Protein AF-A0A7F8RCV6-F1 (afdb_monomer_lite)

Foldseek 3Di:
DVLVPFDDPDDQDDPVRLVVLVVVVVVVVVVVVVVVVVVVVVLVVVLCCLQDVPLVVLLVQLVVLLVVLVVVVVVVDPVCPLVSVLSNLLSVLSNVLSVLSNVVRPPPPDDDDDDDDDDYDDDDVVVVVVSRSSSSVSVVVVVVVVVVVVVVVVVCVVVVVVVVVVVVVSVVVSVVSNVVSVVSHDDD

Structure (mmCIF, N/CA/C/O backbone):
data_AF-A0A7F8RCV6-F1
#
_entry.id   AF-A0A7F8RCV6-F1
#
loop_
_atom_site.group_PDB
_atom_site.id
_atom_site.type_symbol
_atom_site.label_atom_id
_atom_site.label_alt_id
_atom_site.label_comp_id
_atom_site.label_asym_id
_atom_site.label_entity_id
_atom_site.label_seq_id
_atom_site.pdbx_PDB_ins_code
_atom_site.Cartn_x
_atom_site.Cartn_y
_atom_site.Cartn_z
_atom_site.occupancy
_atom_site.B_iso_or_equiv
_atom_site.auth_seq_id
_atom_site.auth_comp_id
_atom_site.auth_asym_id
_atom_site.auth_atom_id
_atom_site.pdbx_PDB_model_num
ATOM 1 N N . MET A 1 1 ? -24.888 13.791 35.371 1.00 57.09 1 MET A N 1
ATOM 2 C CA . MET A 1 1 ? -23.833 12.794 35.062 1.00 57.09 1 MET A CA 1
ATOM 3 C C . MET A 1 1 ? -24.425 11.832 34.047 1.00 57.09 1 MET A C 1
ATOM 5 O O . MET A 1 1 ? -25.520 11.378 34.308 1.00 57.09 1 MET A O 1
ATOM 9 N N . ILE A 1 2 ? -23.780 11.553 32.910 1.00 77.94 2 ILE A N 1
ATOM 10 C CA . ILE A 1 2 ? -24.418 10.882 31.750 1.00 77.94 2 ILE A CA 1
ATOM 11 C C . ILE A 1 2 ? -25.156 9.565 32.079 1.00 77.94 2 ILE A C 1
ATOM 13 O O . ILE A 1 2 ? -26.231 9.313 31.561 1.00 77.94 2 ILE A O 1
ATOM 17 N N . PHE A 1 3 ? -24.656 8.767 33.026 1.00 79.00 3 PHE A N 1
ATOM 18 C CA . PHE A 1 3 ? -25.301 7.507 33.422 1.00 79.00 3 PHE A CA 1
ATOM 19 C C . PHE A 1 3 ? -26.610 7.677 34.208 1.00 79.00 3 PHE A C 1
ATOM 21 O O . PHE A 1 3 ? -27.367 6.726 34.319 1.00 79.00 3 PHE A O 1
ATOM 28 N N . SER A 1 4 ? -26.892 8.858 34.773 1.00 79.00 4 SER A N 1
ATOM 29 C CA . SER A 1 4 ? -28.155 9.103 35.489 1.00 79.00 4 SER A CA 1
ATOM 30 C C . SER A 1 4 ? -29.333 9.376 34.554 1.00 79.00 4 SER A C 1
ATOM 32 O O . SER A 1 4 ? -30.446 9.533 35.034 1.00 79.00 4 SER A O 1
ATOM 34 N N . THR A 1 5 ? -29.083 9.503 33.249 1.00 86.31 5 THR A N 1
ATOM 35 C CA . THR A 1 5 ? -30.111 9.697 32.216 1.00 86.31 5 THR A CA 1
ATOM 36 C C . THR A 1 5 ? -30.313 8.441 31.366 1.00 86.31 5 THR A C 1
ATOM 38 O O . THR A 1 5 ? -30.979 8.507 30.341 1.00 86.31 5 THR A O 1
ATOM 41 N N . MET A 1 6 ? -29.683 7.324 31.738 1.00 86.94 6 MET A N 1
ATOM 42 C CA . MET A 1 6 ? -29.771 6.045 31.038 1.00 86.94 6 MET A CA 1
ATOM 43 C C . MET A 1 6 ? -30.640 5.092 31.852 1.00 86.94 6 MET A C 1
ATOM 45 O O . MET A 1 6 ? -30.388 4.895 33.040 1.00 86.94 6 MET A O 1
ATOM 49 N N . GLU A 1 7 ? -31.620 4.475 31.201 1.00 88.81 7 GLU A N 1
ATOM 50 C CA . GLU A 1 7 ? -32.521 3.497 31.809 1.00 88.81 7 GLU A CA 1
ATOM 51 C C . GLU A 1 7 ? -32.379 2.164 31.063 1.00 88.81 7 GLU A C 1
ATOM 53 O O . GLU A 1 7 ? -32.916 2.012 29.967 1.00 88.81 7 GLU A O 1
ATOM 58 N N . PRO A 1 8 ? -31.595 1.207 31.593 1.00 85.94 8 PRO A N 1
ATOM 59 C CA . PRO A 1 8 ? -31.487 -0.116 30.995 1.00 85.94 8 PRO A CA 1
ATOM 60 C C . PRO A 1 8 ? -32.819 -0.866 31.109 1.00 85.94 8 PRO A C 1
ATOM 62 O O . PRO A 1 8 ? -33.306 -1.102 32.213 1.00 85.94 8 PRO A O 1
ATOM 65 N N . GLU A 1 9 ? -33.380 -1.302 29.983 1.00 89.69 9 GLU A N 1
ATOM 66 C CA . GLU A 1 9 ? -34.578 -2.158 29.933 1.00 89.69 9 GLU A CA 1
ATOM 67 C C . GLU A 1 9 ? -34.231 -3.639 30.218 1.00 89.69 9 GLU A C 1
ATOM 69 O O . GLU A 1 9 ? -34.601 -4.546 29.475 1.00 89.69 9 GLU A O 1
ATOM 74 N N . ALA A 1 10 ? -33.453 -3.897 31.274 1.00 88.00 10 ALA A N 1
ATOM 75 C CA . ALA A 1 10 ? -32.960 -5.226 31.638 1.00 88.00 10 ALA A CA 1
ATOM 76 C C . ALA A 1 10 ? -32.738 -5.354 33.163 1.00 88.00 10 ALA A C 1
ATOM 78 O O . ALA A 1 10 ? -32.642 -4.335 33.850 1.00 88.00 10 ALA A O 1
ATOM 79 N N . PRO A 1 11 ? -32.658 -6.581 33.721 1.00 88.44 11 PRO A N 1
ATOM 80 C CA . PRO A 1 11 ? -32.424 -6.791 35.153 1.00 88.44 11 PRO A CA 1
ATOM 81 C C . PRO A 1 11 ? -31.104 -6.189 35.661 1.00 88.44 11 PRO A C 1
ATOM 83 O O . PRO A 1 11 ? -30.145 -6.037 34.900 1.00 88.44 11 PRO A O 1
ATOM 86 N N . ASP A 1 12 ? -31.038 -5.906 36.967 1.00 83.50 12 ASP A N 1
ATOM 87 C CA . ASP A 1 12 ? -29.801 -5.478 37.631 1.00 83.50 12 ASP A CA 1
ATOM 88 C C . ASP A 1 12 ? -28.712 -6.557 37.475 1.00 83.50 12 ASP A C 1
ATOM 90 O O . ASP A 1 12 ? -28.947 -7.739 37.730 1.00 83.50 12 ASP A O 1
ATOM 94 N N . LEU A 1 13 ? -27.516 -6.133 37.063 1.00 78.00 13 LEU A N 1
ATOM 95 C CA . LEU A 1 13 ? -26.353 -7.006 36.895 1.00 78.00 13 LEU A CA 1
ATOM 96 C C . LEU A 1 13 ? -25.666 -7.261 38.240 1.00 78.00 13 LEU A C 1
ATOM 98 O O . LEU A 1 13 ? -25.571 -6.361 39.082 1.00 78.00 13 LEU A O 1
ATOM 102 N N . ASP A 1 14 ? -25.125 -8.464 38.422 1.00 83.62 14 ASP A N 1
ATOM 103 C CA . ASP A 1 14 ? -24.287 -8.763 39.579 1.00 83.62 14 ASP A CA 1
ATOM 104 C C . ASP A 1 14 ? -22.857 -8.211 39.408 1.00 83.62 14 ASP A C 1
ATOM 106 O O . ASP A 1 14 ? -22.381 -7.941 38.303 1.00 83.62 14 ASP A O 1
ATOM 110 N N . LEU A 1 15 ? -22.153 -8.013 40.526 1.00 75.12 15 LEU A N 1
ATOM 111 C CA . LEU A 1 15 ? -20.822 -7.400 40.515 1.00 75.12 15 LEU A CA 1
ATOM 112 C C . LEU A 1 15 ? -19.761 -8.241 39.788 1.00 75.12 15 LEU A C 1
ATOM 114 O O . LEU A 1 15 ? -18.851 -7.659 39.202 1.00 75.12 15 LEU A O 1
ATOM 118 N N . LEU A 1 16 ? -19.874 -9.571 39.814 1.00 80.38 16 LEU A N 1
ATOM 119 C CA . LEU A 1 16 ? -18.950 -10.475 39.131 1.00 80.38 16 LEU A CA 1
ATOM 120 C C . LEU A 1 16 ? -19.159 -10.404 37.613 1.00 80.38 16 LEU A C 1
ATOM 122 O O . LEU A 1 16 ? -18.184 -10.330 36.868 1.00 80.38 16 LEU A O 1
ATOM 126 N N . GLU A 1 17 ? -20.408 -10.367 37.147 1.00 79.25 17 GLU A N 1
ATOM 127 C CA . GLU A 1 17 ? -20.730 -10.204 35.726 1.00 79.25 17 GLU A CA 1
ATOM 128 C C . GLU A 1 17 ? -20.218 -8.856 35.188 1.00 79.25 17 GLU A C 1
ATOM 130 O O . GLU A 1 17 ? -19.638 -8.782 34.099 1.00 79.25 17 GLU A O 1
ATOM 135 N N . ILE A 1 18 ? -20.372 -7.785 35.973 1.00 77.38 18 ILE A N 1
ATOM 136 C CA . ILE A 1 18 ? -19.864 -6.450 35.632 1.00 77.38 18 ILE A CA 1
ATOM 137 C C . ILE A 1 18 ? -18.335 -6.449 35.540 1.00 77.38 18 ILE A C 1
ATOM 139 O O . ILE A 1 18 ? -17.784 -5.865 34.602 1.00 77.38 18 ILE A O 1
ATOM 143 N N . GLU A 1 19 ? -17.651 -7.097 36.485 1.00 78.75 19 GLU A N 1
ATOM 144 C CA . GLU A 1 19 ? -16.189 -7.212 36.502 1.00 78.75 19 GLU A CA 1
ATOM 145 C C . GLU A 1 19 ? -15.683 -8.001 35.289 1.00 78.75 19 GLU A C 1
ATOM 147 O O . GLU A 1 19 ? -14.824 -7.512 34.556 1.00 78.75 19 GLU A O 1
ATOM 152 N N . GLN A 1 20 ? -16.293 -9.150 34.988 1.00 83.69 20 GLN A N 1
ATOM 153 C CA . GLN A 1 20 ? -15.950 -9.962 33.817 1.00 83.69 20 GLN A CA 1
ATOM 154 C C . GLN A 1 20 ? -16.131 -9.198 32.500 1.00 83.69 20 GLN A C 1
ATOM 156 O O . GLN A 1 20 ? -15.262 -9.262 31.627 1.00 83.69 20 GLN A O 1
ATOM 161 N N . LYS A 1 21 ? -17.234 -8.450 32.350 1.00 81.44 21 LYS A N 1
ATOM 162 C CA . LYS A 1 21 ? -17.482 -7.609 31.168 1.00 81.44 21 LYS A CA 1
ATOM 163 C C . LYS A 1 21 ? -16.444 -6.491 31.049 1.00 81.44 21 LYS A C 1
ATOM 165 O O . LYS A 1 21 ? -15.896 -6.291 29.965 1.00 81.44 21 LYS A O 1
ATOM 170 N N . CYS A 1 22 ? -16.129 -5.799 32.147 1.00 75.56 22 CYS A N 1
ATOM 171 C CA . CYS A 1 22 ? -15.087 -4.769 32.163 1.00 75.56 22 CYS A CA 1
ATOM 172 C C . CYS A 1 22 ? -13.714 -5.341 31.778 1.00 75.56 22 CYS A C 1
ATOM 174 O O . CYS A 1 22 ? -13.014 -4.760 30.947 1.00 75.56 22 CYS A O 1
ATOM 176 N N . ASP A 1 23 ? -13.352 -6.498 32.332 1.00 83.50 23 ASP A N 1
ATOM 177 C CA . ASP A 1 23 ? -12.088 -7.175 32.051 1.00 83.50 23 ASP A CA 1
ATOM 178 C C . ASP A 1 23 ? -11.988 -7.637 30.599 1.00 83.50 23 ASP A C 1
ATOM 180 O O . ASP A 1 23 ? -10.937 -7.480 29.972 1.00 83.50 23 ASP A O 1
ATOM 184 N N . ALA A 1 24 ? -13.070 -8.188 30.044 1.00 85.62 24 ALA A N 1
ATOM 185 C CA . ALA A 1 24 ? -13.123 -8.607 28.649 1.00 85.62 24 ALA A CA 1
ATOM 186 C C . ALA A 1 24 ? -12.890 -7.419 27.708 1.00 85.62 24 ALA A C 1
ATOM 188 O O . ALA A 1 24 ? -12.034 -7.495 26.823 1.00 85.62 24 ALA A O 1
ATOM 189 N N . VAL A 1 25 ? -13.580 -6.298 27.948 1.00 84.25 25 VAL A N 1
ATOM 190 C CA . VAL A 1 25 ? -13.393 -5.066 27.171 1.00 84.25 25 VAL A CA 1
ATOM 191 C C . VAL A 1 25 ? -11.968 -4.545 27.323 1.00 84.25 25 VAL A C 1
ATOM 193 O O . VAL A 1 25 ? -11.317 -4.269 26.321 1.00 84.25 25 VAL A O 1
ATOM 196 N N . GLY A 1 26 ? -11.441 -4.475 28.547 1.00 79.88 26 GLY A N 1
ATOM 197 C CA . GLY A 1 26 ? -10.085 -3.990 28.802 1.00 79.88 26 GLY A CA 1
ATOM 198 C C . GLY A 1 26 ? -8.981 -4.869 28.206 1.00 79.88 26 GLY A C 1
ATOM 199 O O . GLY A 1 26 ? -7.912 -4.362 27.870 1.00 79.88 26 GLY A O 1
ATOM 200 N N . LYS A 1 27 ? -9.193 -6.185 28.084 1.00 91.62 27 LYS A N 1
ATOM 201 C CA . LYS A 1 27 ? -8.272 -7.093 27.375 1.00 91.62 27 LYS A CA 1
ATOM 202 C C . LYS A 1 27 ? -8.356 -6.887 25.866 1.00 91.62 27 LYS A C 1
ATOM 204 O O . LYS A 1 27 ? -7.321 -6.761 25.218 1.00 91.62 27 LYS A O 1
ATOM 209 N N . PHE A 1 28 ? -9.572 -6.819 25.327 1.00 89.19 28 PHE A N 1
ATOM 210 C CA . PHE A 1 28 ? -9.802 -6.635 23.898 1.00 89.19 28 PHE A CA 1
ATOM 211 C C . PHE A 1 28 ? -9.244 -5.299 23.389 1.00 89.19 28 PHE A C 1
ATOM 213 O O . PHE A 1 28 ? -8.514 -5.290 22.402 1.00 89.19 28 PHE A O 1
ATOM 220 N N . THR A 1 29 ? -9.543 -4.181 24.058 1.00 80.81 29 THR A N 1
ATOM 221 C CA . THR A 1 29 ? -9.106 -2.851 23.603 1.00 80.81 29 THR A CA 1
ATOM 222 C C . THR A 1 29 ? -7.593 -2.691 23.660 1.00 80.81 29 THR A C 1
ATOM 224 O O . THR A 1 29 ? -7.030 -2.104 22.745 1.00 80.81 29 THR A O 1
ATOM 227 N N . ARG A 1 30 ? -6.925 -3.269 24.668 1.00 87.38 30 ARG A N 1
ATOM 228 C CA . ARG A 1 30 ? -5.454 -3.310 24.732 1.00 87.38 30 ARG A CA 1
ATOM 229 C C . ARG A 1 30 ? -4.850 -4.123 23.592 1.00 87.38 30 ARG A C 1
ATOM 231 O O . ARG A 1 30 ? -4.001 -3.612 22.879 1.00 87.38 30 ARG A O 1
ATOM 238 N N . ALA A 1 31 ? -5.339 -5.344 23.374 1.00 86.38 31 ALA A N 1
ATOM 239 C CA . ALA A 1 31 ? -4.848 -6.179 22.279 1.00 86.38 31 ALA A CA 1
ATOM 240 C C . ALA A 1 31 ? -5.088 -5.534 20.901 1.00 86.38 31 ALA A C 1
ATOM 242 O O . ALA A 1 31 ? -4.251 -5.639 20.008 1.00 86.38 31 ALA A O 1
ATOM 243 N N . MET A 1 32 ? -6.225 -4.852 20.727 1.00 83.69 32 MET A N 1
ATOM 244 C CA . MET A 1 32 ? -6.522 -4.118 19.500 1.00 83.69 32 MET A CA 1
ATOM 245 C C . MET A 1 32 ? -5.605 -2.902 19.321 1.00 83.69 32 MET A C 1
ATOM 247 O O . MET A 1 32 ? -5.114 -2.698 18.217 1.00 83.69 32 MET A O 1
ATOM 251 N N . ASP A 1 33 ? -5.365 -2.116 20.372 1.00 78.12 33 ASP A N 1
ATOM 252 C CA . ASP A 1 33 ? -4.449 -0.968 20.340 1.00 78.12 33 ASP A CA 1
ATOM 253 C C . ASP A 1 33 ? -3.031 -1.392 19.927 1.00 78.12 33 ASP A C 1
ATOM 255 O O . ASP A 1 33 ? -2.454 -0.794 19.018 1.00 78.12 33 ASP A O 1
ATOM 259 N N . ASP A 1 34 ? -2.516 -2.481 20.504 1.00 85.62 34 ASP A N 1
ATOM 260 C CA . ASP A 1 34 ? -1.213 -3.045 20.136 1.00 85.62 34 ASP A CA 1
ATOM 261 C C . ASP A 1 34 ? -1.177 -3.474 18.656 1.00 85.62 34 ASP A C 1
ATOM 263 O O . ASP A 1 34 ? -0.272 -3.083 17.916 1.00 85.62 34 ASP A O 1
ATOM 267 N N . GLY A 1 35 ? -2.196 -4.207 18.189 1.00 79.81 35 GLY A N 1
ATOM 268 C CA . GLY A 1 35 ? -2.274 -4.657 16.794 1.00 79.81 35 GLY A CA 1
ATOM 269 C C . GLY A 1 35 ? -2.422 -3.514 15.781 1.00 79.81 35 GLY A C 1
ATOM 270 O O . GLY A 1 35 ? -1.847 -3.564 14.693 1.00 79.81 35 GLY A O 1
ATOM 271 N N . VAL A 1 36 ? -3.157 -2.451 16.126 1.00 79.62 36 VAL A N 1
ATOM 272 C CA . VAL A 1 36 ? -3.284 -1.259 15.271 1.00 79.62 36 VAL A CA 1
ATOM 273 C C . VAL A 1 36 ? -1.971 -0.482 15.224 1.00 79.62 36 VAL A C 1
ATOM 275 O O . VAL A 1 36 ? -1.566 -0.057 14.144 1.00 79.62 36 VAL A O 1
ATOM 278 N N . LYS A 1 37 ? -1.265 -0.334 16.351 1.00 78.94 37 LYS A N 1
ATOM 279 C CA . LYS A 1 37 ? 0.063 0.301 16.386 1.00 78.94 37 LYS A CA 1
ATOM 280 C C . LYS A 1 37 ? 1.086 -0.452 15.546 1.00 78.94 37 LYS A C 1
ATOM 282 O O . LYS A 1 37 ? 1.876 0.185 14.847 1.00 78.94 37 LYS A O 1
ATOM 287 N N . GLU A 1 38 ? 1.063 -1.781 15.577 1.00 85.56 38 GLU A N 1
ATOM 288 C CA . GLU A 1 38 ? 1.912 -2.603 14.712 1.00 85.56 38 GLU A CA 1
ATOM 289 C C . GLU A 1 38 ? 1.588 -2.360 13.232 1.00 85.56 38 GLU A C 1
ATOM 291 O O . GLU A 1 38 ? 2.493 -2.052 12.455 1.00 85.56 38 GLU A O 1
ATOM 296 N N . LEU A 1 39 ? 0.303 -2.391 12.855 1.00 75.75 39 LEU A N 1
ATOM 297 C CA . LEU A 1 39 ? -0.136 -2.118 11.482 1.00 75.75 39 LEU A CA 1
ATOM 298 C C . LEU A 1 39 ? 0.282 -0.718 11.002 1.00 75.75 39 LEU A C 1
ATOM 300 O O . LEU A 1 39 ? 0.785 -0.571 9.887 1.00 75.75 39 LEU A O 1
ATOM 304 N N . LEU A 1 40 ? 0.116 0.304 11.846 1.00 74.88 40 LEU A N 1
ATOM 305 C CA . LEU A 1 40 ? 0.559 1.671 11.558 1.00 74.88 40 LEU A CA 1
ATOM 306 C C . LEU A 1 40 ? 2.079 1.747 11.394 1.00 74.88 40 LEU A C 1
ATOM 308 O O . LEU A 1 40 ? 2.567 2.435 10.500 1.00 74.88 40 LEU A O 1
ATOM 312 N N . THR A 1 41 ? 2.831 1.012 12.217 1.00 80.50 41 THR A N 1
ATOM 313 C CA . THR A 1 41 ? 4.297 0.970 12.141 1.00 80.50 41 THR A CA 1
ATOM 314 C C . THR A 1 41 ? 4.752 0.397 10.802 1.00 80.50 41 THR A C 1
ATOM 316 O O . THR A 1 41 ? 5.487 1.065 10.071 1.00 80.50 41 THR A O 1
ATOM 319 N N . VAL A 1 42 ? 4.269 -0.794 10.428 1.00 83.00 42 VAL A N 1
ATOM 320 C CA . VAL A 1 42 ? 4.665 -1.435 9.161 1.00 83.00 42 VAL A CA 1
ATOM 321 C C . VAL A 1 42 ? 4.160 -0.660 7.941 1.00 83.00 42 VAL A C 1
ATOM 323 O O . VAL A 1 42 ? 4.872 -0.554 6.941 1.00 83.00 42 VAL A O 1
ATOM 326 N N . GLY A 1 43 ? 2.970 -0.054 8.029 1.00 76.81 43 GLY A N 1
ATOM 327 C CA . GLY A 1 43 ? 2.435 0.834 6.998 1.00 76.81 43 GLY A CA 1
ATOM 328 C C . GLY A 1 43 ? 3.327 2.057 6.785 1.00 76.81 43 GLY A C 1
ATOM 329 O O . GLY A 1 43 ? 3.707 2.357 5.653 1.00 76.81 43 GLY A O 1
ATOM 330 N N . GLN A 1 44 ? 3.757 2.702 7.871 1.00 76.44 44 GLN A N 1
ATOM 331 C CA . GLN A 1 44 ? 4.624 3.877 7.823 1.00 76.44 44 GLN A CA 1
ATOM 332 C C . GLN A 1 44 ? 6.039 3.554 7.317 1.00 76.44 44 GLN A C 1
ATOM 334 O O . GLN A 1 44 ? 6.660 4.363 6.619 1.00 76.44 44 GLN A O 1
ATOM 339 N N . GLU A 1 45 ? 6.574 2.377 7.642 1.00 83.94 45 GLU A N 1
ATOM 340 C CA . GLU A 1 45 ? 7.841 1.890 7.087 1.00 83.94 45 GLU A CA 1
ATOM 341 C C . GLU A 1 45 ? 7.744 1.642 5.579 1.00 83.94 45 GLU A C 1
ATOM 343 O O . GLU A 1 45 ? 8.583 2.131 4.811 1.00 83.94 45 GLU A O 1
ATOM 348 N N . HIS A 1 46 ? 6.701 0.931 5.142 1.00 81.44 46 HIS A N 1
ATOM 349 C CA . HIS A 1 46 ? 6.439 0.680 3.728 1.00 81.44 46 HIS A CA 1
ATOM 350 C C . HIS A 1 46 ? 6.258 1.994 2.957 1.00 81.44 46 HIS A C 1
ATOM 352 O O . HIS A 1 46 ? 6.882 2.203 1.915 1.00 81.44 46 HIS A O 1
ATOM 358 N N . TRP A 1 47 ? 5.496 2.928 3.522 1.00 79.38 47 TRP A N 1
ATOM 359 C CA . TRP A 1 47 ? 5.285 4.262 2.976 1.00 79.38 47 TRP A CA 1
ATOM 360 C C . TRP A 1 47 ? 6.595 5.026 2.739 1.00 79.38 47 TRP A C 1
ATOM 362 O O . TRP A 1 47 ? 6.837 5.530 1.635 1.00 79.38 47 TRP A O 1
ATOM 372 N N . LYS A 1 48 ? 7.490 5.077 3.738 1.00 80.31 48 LYS A N 1
ATOM 373 C CA . LYS A 1 48 ? 8.815 5.714 3.597 1.00 80.31 48 LYS A CA 1
ATOM 374 C C . LYS A 1 48 ? 9.638 5.066 2.489 1.00 80.31 48 LYS A C 1
ATOM 376 O O . LYS A 1 48 ? 10.389 5.755 1.798 1.00 80.31 48 LYS A O 1
ATOM 381 N N . ARG A 1 49 ? 9.512 3.748 2.311 1.00 84.25 49 ARG A N 1
ATOM 382 C CA . ARG A 1 49 ? 10.210 3.015 1.252 1.00 84.25 49 ARG A CA 1
ATOM 383 C C . ARG A 1 49 ? 9.686 3.398 -0.134 1.00 84.25 49 ARG A C 1
ATOM 385 O O . ARG A 1 49 ? 10.494 3.719 -1.008 1.00 84.25 49 ARG A O 1
ATOM 392 N N . CYS A 1 50 ? 8.366 3.410 -0.312 1.00 77.50 50 CYS A N 1
ATOM 393 C CA . CYS A 1 50 ? 7.701 3.729 -1.579 1.00 77.50 50 CYS A CA 1
ATOM 394 C C . CYS A 1 50 ? 7.829 5.208 -1.968 1.00 77.50 50 CYS A C 1
ATOM 396 O O . CYS A 1 50 ? 7.909 5.519 -3.146 1.00 77.50 50 CYS A O 1
ATOM 398 N N . THR A 1 51 ? 7.961 6.125 -1.009 1.00 77.44 51 THR A N 1
ATOM 399 C CA . THR A 1 51 ? 8.184 7.559 -1.293 1.00 77.44 51 THR A CA 1
ATOM 400 C C . THR A 1 51 ? 9.660 7.965 -1.352 1.00 77.44 51 THR A C 1
ATOM 402 O O . THR A 1 51 ? 9.977 9.102 -1.700 1.00 77.44 51 THR A O 1
ATOM 405 N N . GLY A 1 52 ? 10.581 7.060 -1.005 1.00 83.56 52 GLY A N 1
ATOM 406 C CA . GLY A 1 52 ? 11.999 7.372 -0.834 1.00 83.56 52 GLY A CA 1
ATOM 407 C C . GLY A 1 52 ? 12.923 6.532 -1.719 1.00 83.56 52 GLY A C 1
ATOM 408 O O . GLY A 1 52 ? 13.229 6.935 -2.844 1.00 83.56 52 GLY A O 1
ATOM 409 N N . PRO A 1 53 ? 13.479 5.421 -1.203 1.00 90.19 53 PRO A N 1
ATOM 410 C CA . PRO A 1 53 ? 14.473 4.617 -1.912 1.00 90.19 53 PRO A CA 1
ATOM 411 C C . PRO A 1 53 ? 13.923 3.879 -3.140 1.00 90.19 53 PRO A C 1
ATOM 413 O O . PRO A 1 53 ? 14.623 3.818 -4.146 1.00 90.19 53 PRO A O 1
ATOM 416 N N . LEU A 1 54 ? 12.691 3.361 -3.101 1.00 87.00 54 LEU A N 1
ATOM 417 C CA . LEU A 1 54 ? 12.179 2.483 -4.159 1.00 87.00 54 LEU A CA 1
ATOM 418 C C . LEU A 1 54 ? 12.003 3.196 -5.520 1.00 87.00 54 LEU A C 1
ATOM 420 O O . LEU A 1 54 ? 12.521 2.690 -6.515 1.00 87.00 54 LEU A O 1
ATOM 424 N N . PRO A 1 55 ? 11.398 4.399 -5.608 1.00 89.31 55 PRO A N 1
ATOM 425 C CA . PRO A 1 55 ? 11.385 5.174 -6.853 1.00 89.31 55 PRO A CA 1
ATOM 426 C C . PRO A 1 55 ? 12.787 5.435 -7.414 1.00 89.31 55 PRO A C 1
ATOM 428 O O . PRO A 1 55 ? 13.013 5.364 -8.621 1.00 89.31 55 PRO A O 1
ATOM 431 N N . LYS A 1 56 ? 13.767 5.702 -6.541 1.00 90.44 56 LYS A N 1
ATOM 432 C CA . LYS A 1 56 ? 15.149 5.977 -6.964 1.00 90.44 56 LYS A CA 1
ATOM 433 C C . LYS A 1 56 ? 15.813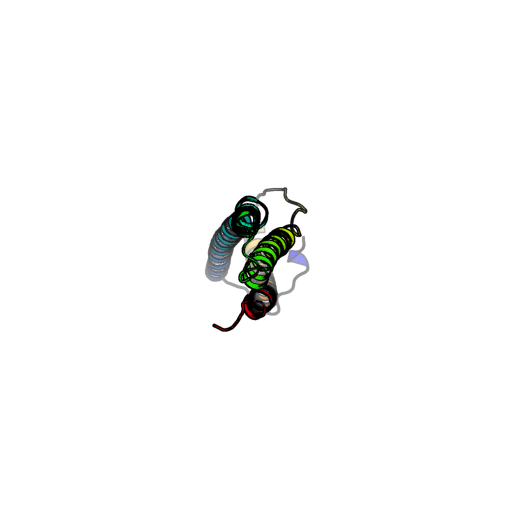 4.756 -7.594 1.00 90.44 56 LYS A C 1
ATOM 435 O O . LYS A 1 56 ? 16.660 4.925 -8.468 1.00 90.44 56 LYS A O 1
ATOM 440 N N . GLU A 1 57 ? 15.468 3.546 -7.162 1.00 91.31 57 GLU A N 1
ATOM 441 C CA . GLU A 1 57 ? 15.963 2.309 -7.776 1.00 91.31 57 GLU A CA 1
ATOM 442 C C . GLU A 1 57 ? 15.434 2.158 -9.205 1.00 91.31 57 GLU A C 1
ATOM 444 O O . GLU A 1 57 ? 16.230 1.984 -10.129 1.00 91.31 57 GLU A O 1
ATOM 449 N N . TYR A 1 58 ? 14.128 2.347 -9.414 1.00 91.62 58 TYR A N 1
ATOM 450 C CA . TYR A 1 58 ? 13.528 2.327 -10.751 1.00 91.62 58 TYR A CA 1
ATOM 451 C C . TYR A 1 58 ? 14.106 3.413 -11.672 1.00 91.62 58 TYR A C 1
ATOM 453 O O . TYR A 1 58 ? 14.463 3.119 -12.813 1.00 91.62 58 TYR A O 1
ATOM 461 N N . GLN A 1 59 ? 14.332 4.631 -11.163 1.00 93.31 59 GLN A N 1
ATOM 462 C CA . GLN A 1 59 ? 15.018 5.687 -11.923 1.00 93.31 59 GLN A CA 1
ATOM 463 C C . GLN A 1 59 ? 16.444 5.297 -12.328 1.00 93.31 59 GLN A C 1
ATOM 465 O O . GLN A 1 59 ? 16.875 5.585 -13.443 1.00 93.31 59 GLN A O 1
ATOM 470 N N . LYS A 1 60 ? 17.205 4.651 -11.435 1.00 94.62 60 LYS A N 1
ATOM 471 C CA . LYS A 1 60 ? 18.572 4.202 -11.745 1.00 94.62 60 LYS A CA 1
ATOM 472 C C . LYS A 1 60 ? 18.580 3.136 -12.837 1.00 94.62 60 LYS A C 1
ATOM 474 O O . LYS A 1 60 ? 19.415 3.223 -13.733 1.00 94.62 60 LYS A O 1
ATOM 479 N N . ILE A 1 61 ? 17.655 2.176 -12.782 1.00 93.75 61 ILE A N 1
ATOM 480 C CA . ILE A 1 61 ? 17.495 1.156 -13.829 1.00 93.75 61 ILE A CA 1
ATOM 481 C C . ILE A 1 61 ? 17.162 1.828 -15.164 1.00 93.75 61 ILE A C 1
ATOM 483 O O . ILE A 1 61 ? 17.842 1.578 -16.159 1.00 93.75 61 ILE A O 1
ATOM 487 N N . GLY A 1 62 ? 16.183 2.738 -15.172 1.00 94.19 62 GLY A N 1
ATOM 488 C CA . GLY A 1 62 ? 15.777 3.460 -16.376 1.00 94.19 62 GLY A CA 1
ATOM 489 C C . GLY A 1 62 ? 16.922 4.234 -17.034 1.00 94.19 62 GLY A C 1
ATOM 490 O O . GLY A 1 62 ? 17.129 4.145 -18.248 1.00 94.19 62 GLY A O 1
ATOM 491 N N . LYS A 1 63 ? 17.738 4.921 -16.226 1.00 95.12 63 LYS A N 1
ATOM 492 C CA . LYS A 1 63 ? 18.938 5.634 -16.696 1.00 95.12 63 LYS A CA 1
ATOM 493 C C . LYS A 1 63 ? 20.036 4.699 -17.194 1.00 95.12 63 LYS A C 1
ATOM 495 O O . LYS A 1 63 ? 20.702 5.023 -18.178 1.00 95.12 63 LYS A O 1
ATOM 500 N N . ALA A 1 64 ? 20.236 3.554 -16.540 1.00 94.50 64 ALA A N 1
ATOM 501 C CA . ALA A 1 64 ? 21.221 2.564 -16.970 1.00 94.50 64 ALA A CA 1
ATOM 502 C C . ALA A 1 64 ? 20.871 1.983 -18.350 1.00 94.50 64 ALA A C 1
ATOM 504 O O . ALA A 1 64 ? 21.748 1.894 -19.207 1.00 94.50 64 ALA A O 1
ATOM 505 N N . LEU A 1 65 ? 19.591 1.677 -18.596 1.00 91.69 65 LEU A N 1
ATOM 506 C CA . LEU A 1 65 ? 19.108 1.207 -19.901 1.00 91.69 65 LEU A CA 1
ATOM 507 C C . LEU A 1 65 ? 19.331 2.251 -21.005 1.00 91.69 65 LEU A C 1
ATOM 509 O O . LEU A 1 65 ? 19.899 1.935 -22.047 1.00 91.69 65 LEU A O 1
ATOM 513 N N . GLN A 1 66 ? 18.967 3.512 -20.761 1.00 96.00 66 GLN A N 1
ATOM 514 C CA . GLN A 1 66 ? 19.190 4.598 -21.728 1.00 96.00 66 GLN A CA 1
ATOM 515 C C . GLN A 1 66 ? 20.680 4.851 -21.999 1.00 96.00 66 GLN A C 1
ATOM 517 O O . GLN A 1 66 ? 21.078 5.096 -23.140 1.00 96.00 66 GLN A O 1
ATOM 522 N N . SER A 1 67 ? 21.521 4.748 -20.966 1.00 95.75 67 SER A N 1
ATOM 523 C CA . SER A 1 67 ? 22.976 4.857 -21.125 1.00 95.75 67 SER A CA 1
ATOM 524 C C . SER A 1 67 ? 23.518 3.736 -22.013 1.00 95.75 67 SER A C 1
ATOM 526 O O . SER A 1 67 ? 24.326 3.999 -22.900 1.00 95.75 67 SER A O 1
ATOM 528 N N . LEU A 1 68 ? 23.035 2.502 -21.834 1.00 92.88 68 LEU A N 1
ATOM 529 C CA . LEU A 1 68 ? 23.428 1.363 -22.665 1.00 92.88 68 LEU A CA 1
ATOM 530 C C . LEU A 1 68 ? 23.009 1.546 -24.132 1.00 92.88 68 LEU A C 1
ATOM 532 O O . LEU A 1 68 ? 23.833 1.362 -25.023 1.00 92.88 68 LEU A O 1
ATOM 536 N N . ALA A 1 69 ? 21.772 1.982 -24.387 1.00 92.12 69 ALA A N 1
ATOM 537 C CA . ALA A 1 69 ? 21.298 2.273 -25.743 1.00 92.12 69 ALA A CA 1
ATOM 538 C C . ALA A 1 69 ? 22.128 3.368 -26.439 1.00 92.12 69 ALA A C 1
ATOM 540 O O . ALA A 1 69 ? 22.395 3.293 -27.642 1.00 92.12 69 ALA A O 1
ATOM 541 N N . THR A 1 70 ? 22.580 4.367 -25.674 1.00 93.75 70 THR A N 1
ATOM 542 C CA . THR A 1 70 ? 23.479 5.420 -26.169 1.00 93.75 70 THR A CA 1
ATOM 543 C C . THR A 1 70 ? 24.839 4.845 -26.571 1.00 93.75 70 THR A C 1
ATOM 545 O O . THR A 1 70 ? 25.375 5.208 -27.617 1.00 93.75 70 THR A O 1
ATOM 548 N N . VAL A 1 71 ? 25.385 3.916 -25.776 1.00 95.44 71 VAL A N 1
ATOM 549 C CA . VAL A 1 71 ? 26.640 3.221 -26.099 1.00 95.44 71 VAL A CA 1
ATOM 550 C C . VAL A 1 71 ? 26.488 2.387 -27.369 1.00 95.44 71 VAL A C 1
ATOM 552 O O . VAL A 1 71 ? 27.344 2.487 -28.242 1.00 95.44 71 VAL A O 1
ATOM 555 N N . PHE A 1 72 ? 25.406 1.622 -27.521 1.00 90.81 72 PHE A N 1
ATOM 556 C CA . PHE A 1 72 ? 25.163 0.854 -28.748 1.00 90.81 72 PHE A CA 1
ATOM 557 C C . PHE A 1 72 ? 25.078 1.774 -29.964 1.00 90.81 72 PHE A C 1
ATOM 559 O O . PHE A 1 72 ? 25.835 1.604 -30.909 1.00 90.81 72 PHE A O 1
ATOM 566 N N . SER A 1 73 ? 24.319 2.867 -29.870 1.00 92.00 73 SER A N 1
ATOM 567 C CA . SER A 1 73 ? 24.200 3.855 -30.954 1.00 92.00 73 SER A CA 1
ATOM 568 C C . SER A 1 73 ? 25.541 4.463 -31.403 1.00 92.00 73 SER A C 1
ATOM 570 O O . SER A 1 73 ? 25.651 4.940 -32.532 1.00 92.00 73 SER A O 1
ATOM 572 N N . SER A 1 74 ? 26.579 4.432 -30.557 1.00 92.81 74 SER A N 1
ATOM 573 C CA . SER A 1 74 ? 27.930 4.888 -30.920 1.00 92.81 74 SER A CA 1
ATOM 574 C C . SER A 1 74 ? 28.683 3.943 -31.867 1.00 92.81 74 SER A C 1
ATOM 576 O O . SER A 1 74 ? 29.684 4.351 -32.454 1.00 92.81 74 SER A O 1
ATOM 578 N N . SER A 1 75 ? 28.199 2.710 -32.061 1.00 91.75 75 SER A N 1
ATOM 579 C CA . SER A 1 75 ? 28.781 1.727 -32.983 1.00 91.75 75 SER A CA 1
ATOM 580 C C . SER A 1 75 ? 28.707 2.172 -34.452 1.00 91.75 75 SER A C 1
ATOM 582 O O . SER A 1 75 ? 29.497 1.720 -35.281 1.00 91.75 75 SER A O 1
ATOM 584 N N . GLY A 1 76 ? 27.747 3.044 -34.786 1.00 86.25 76 GLY A N 1
ATOM 585 C CA . GLY A 1 76 ? 27.443 3.461 -36.157 1.00 86.25 76 GLY A CA 1
ATOM 586 C C . GLY A 1 76 ? 26.741 2.392 -37.005 1.00 86.25 76 GLY A C 1
ATOM 587 O O . GLY A 1 76 ? 26.428 2.653 -38.172 1.00 86.25 76 GLY A O 1
ATOM 588 N N . TYR A 1 77 ? 26.466 1.207 -36.451 1.00 88.44 77 TYR A N 1
ATOM 589 C CA . TYR A 1 77 ? 25.794 0.124 -37.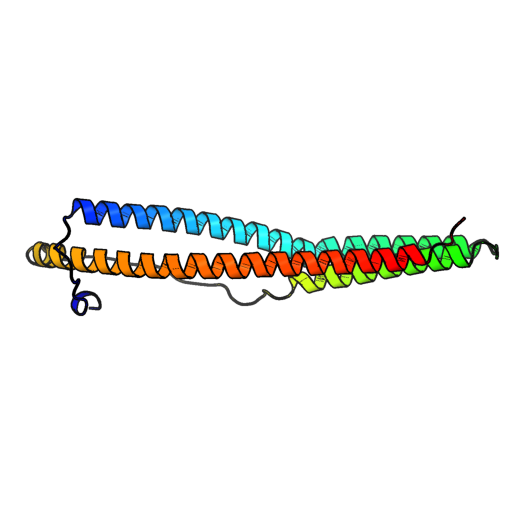158 1.00 88.44 77 TYR A CA 1
ATOM 590 C C . TYR A 1 77 ? 24.301 0.434 -37.328 1.00 88.44 77 TYR A C 1
ATOM 592 O O . TYR A 1 77 ? 23.555 0.569 -36.368 1.00 88.44 77 TYR A O 1
ATOM 600 N N . GLN A 1 78 ? 23.835 0.545 -38.573 1.00 84.50 78 GLN A N 1
ATOM 601 C CA . GLN A 1 78 ? 22.441 0.928 -38.847 1.00 84.50 78 GLN A CA 1
ATOM 602 C C . GLN A 1 78 ? 21.432 -0.186 -38.513 1.00 84.50 78 GLN A C 1
ATOM 604 O O . GLN A 1 78 ? 20.263 0.104 -38.258 1.00 84.50 78 GLN A O 1
ATOM 609 N N . GLY A 1 79 ? 21.874 -1.451 -38.478 1.00 86.31 79 GLY A N 1
ATOM 610 C CA . GLY A 1 79 ? 21.010 -2.619 -38.264 1.00 86.31 79 GLY A CA 1
ATOM 611 C C . GLY A 1 79 ? 20.494 -2.804 -36.831 1.00 86.31 79 GLY A C 1
ATOM 612 O O . GLY A 1 79 ? 19.711 -3.715 -36.595 1.00 86.31 79 GLY A O 1
ATOM 613 N N . GLU A 1 80 ? 20.912 -1.967 -35.880 1.00 86.88 80 GLU A N 1
ATOM 614 C CA . GLU A 1 80 ? 20.492 -2.026 -34.468 1.00 86.88 80 GLU A CA 1
ATOM 615 C C . GLU A 1 80 ? 19.664 -0.810 -34.024 1.00 86.88 80 GLU A C 1
ATOM 617 O O . GLU A 1 80 ? 19.334 -0.678 -32.847 1.00 86.88 80 GLU A O 1
ATOM 622 N N . THR A 1 81 ? 19.295 0.075 -34.957 1.00 88.56 81 THR A N 1
ATOM 623 C CA . THR A 1 81 ? 18.554 1.313 -34.653 1.00 88.56 81 THR A CA 1
ATOM 624 C C . THR A 1 81 ? 17.250 1.032 -33.896 1.00 88.56 81 THR A C 1
ATOM 626 O O . THR A 1 81 ? 16.985 1.661 -32.869 1.00 88.56 81 THR A O 1
ATOM 629 N N . ASP A 1 82 ? 16.477 0.037 -34.341 1.00 88.44 82 ASP A N 1
ATOM 630 C CA . ASP A 1 82 ? 15.199 -0.332 -33.719 1.00 88.44 82 ASP A CA 1
ATOM 631 C C . ASP A 1 82 ? 15.388 -0.958 -32.328 1.00 88.44 82 ASP A C 1
ATOM 633 O O . ASP A 1 82 ? 14.632 -0.668 -31.398 1.00 88.44 82 ASP A O 1
ATOM 637 N N . LEU A 1 83 ? 16.445 -1.758 -32.147 1.00 89.06 83 LEU A N 1
ATOM 638 C CA . LEU A 1 83 ? 16.808 -2.327 -30.847 1.00 89.06 83 LEU A CA 1
ATOM 639 C C . LEU A 1 83 ? 17.196 -1.222 -29.853 1.00 89.06 83 LEU A C 1
ATOM 641 O O . LEU A 1 83 ? 16.719 -1.206 -28.717 1.00 89.06 83 LEU A O 1
ATOM 645 N N . ASN A 1 84 ? 18.023 -0.268 -30.283 1.00 89.44 84 ASN A N 1
ATOM 646 C CA . ASN A 1 84 ? 18.477 0.844 -29.447 1.00 89.44 84 ASN A CA 1
ATOM 647 C C . ASN A 1 84 ? 17.308 1.756 -29.041 1.00 89.44 84 ASN A C 1
ATOM 649 O O . ASN A 1 84 ? 17.229 2.201 -27.889 1.00 89.44 84 ASN A O 1
ATOM 653 N N . ALA A 1 85 ? 16.359 1.985 -29.955 1.00 90.19 85 ALA A N 1
ATOM 654 C CA . ALA A 1 85 ? 15.121 2.697 -29.660 1.00 90.19 85 ALA A CA 1
ATOM 655 C C . ALA A 1 85 ? 14.266 1.945 -28.622 1.00 90.19 85 ALA A C 1
ATOM 657 O O . ALA A 1 85 ? 13.828 2.551 -27.642 1.00 90.19 85 ALA A O 1
ATOM 658 N N . ALA A 1 86 ? 14.090 0.627 -28.768 1.00 91.00 86 ALA A N 1
ATOM 659 C CA . ALA A 1 86 ? 13.338 -0.189 -27.813 1.00 91.00 86 ALA A CA 1
ATOM 660 C C . ALA A 1 86 ? 13.957 -0.173 -26.400 1.00 91.00 86 ALA A C 1
ATOM 662 O O . ALA A 1 86 ? 13.241 0.022 -25.415 1.00 91.00 86 ALA A O 1
ATOM 663 N N . ILE A 1 87 ? 15.288 -0.286 -26.286 1.00 88.31 87 ILE A N 1
ATOM 664 C CA . ILE A 1 87 ? 16.004 -0.222 -24.997 1.00 88.31 87 ILE A CA 1
ATOM 665 C C . ILE A 1 87 ? 15.851 1.163 -24.345 1.00 88.31 87 ILE A C 1
ATOM 667 O O . ILE A 1 87 ? 15.627 1.258 -23.135 1.00 88.31 87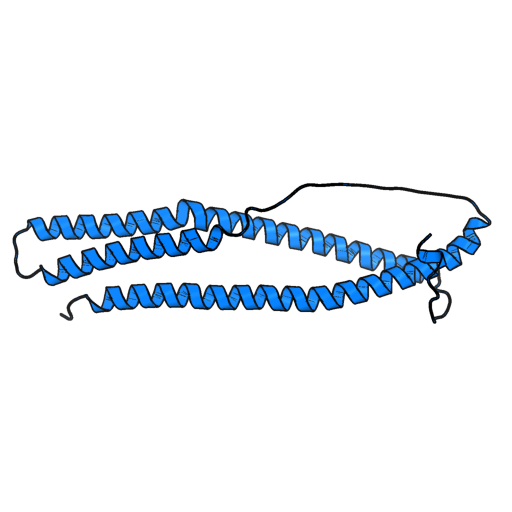 ILE A O 1
ATOM 671 N N . THR A 1 88 ? 15.929 2.240 -25.133 1.00 93.06 88 THR A N 1
ATOM 672 C CA . THR A 1 88 ? 15.724 3.617 -24.643 1.00 93.06 88 THR A CA 1
ATOM 673 C C . THR A 1 88 ? 14.325 3.790 -24.051 1.00 93.06 88 THR A C 1
ATOM 675 O O . THR A 1 88 ? 14.165 4.341 -22.961 1.00 93.06 88 THR A O 1
ATOM 678 N N . GLU A 1 89 ? 13.308 3.287 -24.745 1.00 93.38 89 GLU A N 1
ATOM 679 C CA . GLU A 1 89 ? 11.908 3.403 -24.332 1.00 93.38 89 GLU A CA 1
ATOM 680 C C . GLU A 1 89 ? 11.577 2.511 -23.131 1.00 93.38 89 GLU A C 1
ATOM 682 O O . GLU A 1 89 ? 10.841 2.936 -22.237 1.00 93.38 89 GLU A O 1
ATOM 687 N N . ALA A 1 90 ? 12.192 1.330 -23.026 1.00 89.81 90 ALA A N 1
ATOM 688 C CA . ALA A 1 90 ? 12.159 0.542 -21.796 1.00 89.81 90 ALA A CA 1
ATOM 689 C C . ALA A 1 90 ? 12.753 1.334 -20.619 1.00 89.81 90 ALA A C 1
ATOM 691 O O . ALA A 1 90 ? 12.172 1.366 -19.536 1.00 89.81 90 ALA A O 1
ATOM 692 N N . GLY A 1 91 ? 13.862 2.047 -20.840 1.00 90.44 91 GLY A N 1
ATOM 693 C CA . GLY A 1 91 ? 14.458 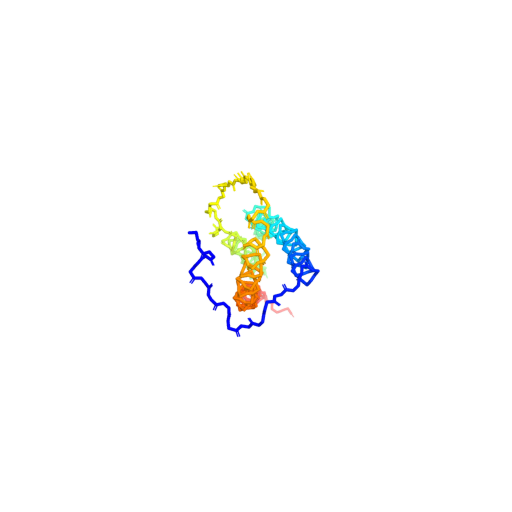2.917 -19.830 1.00 90.44 91 GLY A CA 1
ATOM 694 C C . GLY A 1 91 ? 13.523 4.033 -19.350 1.00 90.44 91 GLY A C 1
ATOM 695 O O . GLY A 1 91 ? 13.352 4.203 -18.143 1.00 90.44 91 GLY A O 1
ATOM 696 N N . LYS A 1 92 ? 12.847 4.733 -20.270 1.00 93.31 92 LYS A N 1
ATOM 697 C CA . LYS A 1 92 ? 11.826 5.743 -19.924 1.00 93.31 92 LYS A CA 1
ATOM 698 C C . LYS A 1 92 ? 10.647 5.137 -19.164 1.00 93.31 92 LYS A C 1
ATOM 700 O O . LYS A 1 92 ? 10.194 5.710 -18.179 1.00 93.31 92 LYS A O 1
ATOM 705 N N . THR A 1 93 ? 10.208 3.944 -19.562 1.00 93.06 93 THR A N 1
ATOM 706 C CA . THR A 1 93 ? 9.130 3.207 -18.884 1.00 93.06 93 THR A CA 1
ATOM 707 C C . THR A 1 93 ? 9.472 2.940 -17.414 1.00 93.06 93 THR A C 1
ATOM 709 O O . THR A 1 93 ? 8.632 3.127 -16.536 1.00 93.06 93 THR A O 1
ATOM 712 N N . TYR A 1 94 ? 10.721 2.571 -17.116 1.00 89.69 94 TYR A N 1
ATOM 713 C CA . TYR A 1 94 ? 11.197 2.413 -15.738 1.00 89.69 94 TYR A CA 1
ATOM 714 C C . TYR A 1 94 ? 11.202 3.734 -14.945 1.00 89.69 94 TYR A C 1
ATOM 716 O O . TYR A 1 94 ? 10.891 3.728 -13.753 1.00 89.69 94 TYR A O 1
ATOM 724 N N . GLU A 1 95 ? 11.497 4.872 -15.579 1.00 91.88 95 GLU A N 1
ATOM 725 C CA . GLU A 1 95 ? 11.387 6.188 -14.928 1.00 91.88 95 GLU A CA 1
ATOM 726 C C . GLU A 1 95 ? 9.927 6.597 -14.666 1.00 91.88 95 GLU A C 1
ATOM 728 O O . GLU A 1 95 ? 9.632 7.158 -13.611 1.00 91.88 95 GLU A O 1
ATOM 733 N N . GLU A 1 96 ? 8.993 6.260 -15.558 1.00 90.62 96 GLU A N 1
ATOM 734 C CA . GLU A 1 96 ? 7.555 6.474 -15.333 1.00 90.62 96 GLU A CA 1
ATOM 735 C C . GLU A 1 96 ? 7.017 5.621 -14.175 1.00 90.62 96 GLU A C 1
ATOM 737 O O . GLU A 1 96 ? 6.261 6.118 -13.339 1.00 90.62 96 GLU A O 1
ATOM 742 N N . ILE A 1 97 ? 7.439 4.352 -14.082 1.00 89.88 97 ILE A N 1
ATOM 743 C CA . ILE A 1 97 ? 7.098 3.469 -12.954 1.00 89.88 97 ILE A CA 1
ATOM 744 C C . ILE A 1 97 ? 7.594 4.073 -11.634 1.00 89.88 97 ILE A C 1
ATOM 746 O O . ILE A 1 97 ? 6.875 4.037 -10.637 1.00 89.88 97 ILE A O 1
ATOM 750 N N . ALA A 1 98 ? 8.781 4.686 -11.618 1.00 88.12 98 ALA A N 1
ATOM 751 C CA . ALA A 1 98 ? 9.276 5.375 -10.430 1.00 88.12 98 ALA A CA 1
ATOM 752 C C . ALA A 1 98 ? 8.347 6.510 -9.966 1.00 88.12 98 ALA A C 1
ATOM 754 O O . ALA A 1 98 ? 8.130 6.661 -8.764 1.00 88.12 98 ALA A O 1
ATOM 755 N N . GLY A 1 99 ? 7.799 7.290 -10.905 1.00 86.12 99 GLY A N 1
ATOM 756 C CA . GLY A 1 99 ? 6.827 8.346 -10.610 1.00 86.12 99 GLY A CA 1
ATOM 757 C C . GLY A 1 99 ? 5.557 7.794 -9.960 1.00 86.12 99 GLY A C 1
ATOM 758 O O . GLY A 1 99 ? 5.169 8.255 -8.888 1.00 86.12 99 GLY A O 1
ATOM 759 N N . LEU A 1 100 ? 4.987 6.734 -10.541 1.00 86.50 100 LEU A N 1
ATOM 760 C CA . LEU A 1 100 ? 3.790 6.069 -10.010 1.00 86.50 100 LEU A CA 1
ATOM 761 C C . LEU A 1 100 ? 3.993 5.536 -8.582 1.00 86.50 100 LEU A C 1
ATOM 763 O O . LEU A 1 100 ? 3.121 5.687 -7.729 1.00 86.50 100 LEU A O 1
ATOM 767 N N . VAL A 1 101 ? 5.157 4.938 -8.305 1.00 84.19 101 VAL A N 1
ATOM 768 C CA . VAL A 1 101 ? 5.498 4.406 -6.973 1.00 84.19 101 VAL A CA 1
ATOM 769 C C . VAL A 1 101 ? 5.606 5.531 -5.932 1.00 84.19 101 VAL A C 1
ATOM 771 O O . VAL A 1 101 ? 5.179 5.359 -4.791 1.00 84.19 101 VAL A O 1
ATOM 774 N N . ALA A 1 102 ? 6.159 6.688 -6.313 1.00 80.44 102 ALA A N 1
ATOM 775 C CA . ALA A 1 102 ? 6.334 7.822 -5.407 1.00 80.44 102 ALA A CA 1
ATOM 776 C C . ALA A 1 102 ? 5.002 8.508 -5.052 1.00 80.44 102 ALA A C 1
ATOM 778 O O . ALA A 1 102 ? 4.790 8.887 -3.897 1.00 80.44 102 ALA A O 1
ATOM 779 N N . GLU A 1 103 ? 4.106 8.661 -6.030 1.00 75.62 103 GLU A N 1
ATOM 780 C CA . GLU A 1 103 ? 2.806 9.321 -5.851 1.00 75.62 103 GLU A CA 1
ATOM 781 C C . GLU A 1 103 ? 1.852 8.518 -4.962 1.00 75.62 103 GLU A C 1
ATOM 783 O O . GLU A 1 103 ? 1.121 9.110 -4.169 1.00 75.62 103 GLU A O 1
ATOM 788 N N . GLN A 1 104 ? 1.922 7.182 -5.003 1.00 68.94 104 GLN A N 1
ATOM 789 C CA . GLN A 1 104 ? 1.082 6.302 -4.185 1.00 68.94 104 GLN A CA 1
ATOM 790 C C . GLN A 1 104 ? 1.232 6.546 -2.673 1.00 68.94 104 GLN A C 1
ATOM 792 O O . GLN A 1 104 ? 0.292 6.317 -1.916 1.00 68.94 104 GLN A O 1
ATOM 797 N N . GLY A 1 105 ? 2.396 7.015 -2.212 1.00 57.47 105 GLY A N 1
ATOM 798 C CA . GLY A 1 105 ? 2.602 7.269 -0.792 1.00 57.47 105 GLY A CA 1
ATOM 799 C C . GLY A 1 105 ? 2.141 8.650 -0.316 1.00 57.47 105 GLY A C 1
ATOM 800 O O . GLY A 1 105 ? 1.659 8.774 0.797 1.00 57.47 105 GLY A O 1
ATOM 801 N N . ALA A 1 106 ? 2.243 9.727 -1.090 1.00 52.47 106 ALA A N 1
ATOM 802 C CA . ALA A 1 106 ? 2.272 11.099 -0.547 1.00 52.47 106 ALA A CA 1
ATOM 803 C C . ALA A 1 106 ? 1.006 11.635 0.191 1.00 52.47 106 ALA A C 1
ATOM 805 O O . ALA A 1 106 ? 1.038 12.765 0.683 1.00 52.47 106 ALA A O 1
ATOM 806 N N . ILE A 1 107 ? -0.080 10.865 0.313 1.00 52.19 107 ILE A N 1
ATOM 807 C CA . ILE A 1 107 ? -1.422 11.327 0.718 1.00 52.19 107 ILE A CA 1
ATOM 808 C C . ILE A 1 107 ? -1.633 11.478 2.251 1.00 52.19 107 ILE A C 1
ATOM 810 O O . ILE A 1 107 ? -2.512 12.230 2.662 1.00 52.19 107 ILE A O 1
ATOM 814 N N . GLU A 1 108 ? -0.810 10.893 3.130 1.00 46.56 108 GLU A N 1
ATOM 815 C CA . GLU A 1 108 ? -1.145 10.761 4.574 1.00 46.56 108 GLU A CA 1
ATOM 816 C C . GLU A 1 108 ? -0.490 11.751 5.571 1.00 46.56 108 GLU A C 1
ATOM 818 O O . GLU A 1 108 ? -0.529 11.550 6.782 1.00 46.56 108 GLU A O 1
ATOM 823 N N . LYS A 1 109 ? 0.091 12.877 5.134 1.00 39.97 109 LYS A N 1
ATOM 824 C CA . LYS A 1 109 ? 0.869 13.782 6.023 1.00 39.97 109 LYS A CA 1
ATOM 825 C C . LYS A 1 109 ? 0.084 14.631 7.055 1.00 39.97 109 LYS A C 1
ATOM 827 O O . LYS A 1 109 ? 0.615 15.641 7.520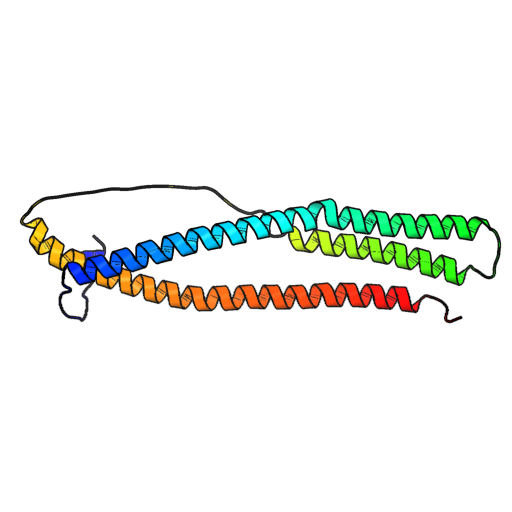 1.00 39.97 109 LYS A O 1
ATOM 832 N N . VAL A 1 110 ? -1.141 14.285 7.455 1.00 40.59 110 VAL A N 1
ATOM 833 C CA . VAL A 1 110 ? -1.970 15.159 8.312 1.00 40.59 110 VAL A CA 1
ATOM 834 C C . VAL A 1 110 ? -2.361 14.506 9.646 1.00 40.59 110 VAL A C 1
ATOM 836 O O . VAL A 1 110 ? -3.283 13.705 9.699 1.00 40.59 110 VAL A O 1
ATOM 839 N N . LYS A 1 111 ? -1.737 15.044 10.712 1.00 34.66 111 LYS A N 1
ATOM 840 C CA . LYS A 1 111 ? -2.141 15.112 12.138 1.00 34.66 111 LYS A CA 1
ATOM 841 C C . LYS A 1 111 ? -1.820 13.926 13.054 1.00 34.66 111 LYS A C 1
ATOM 843 O O . LYS A 1 111 ? -2.502 12.913 13.044 1.00 34.66 111 LYS A O 1
ATOM 848 N N . GLU A 1 112 ? -0.915 14.183 13.997 1.00 29.28 112 GLU A N 1
ATOM 849 C CA . GLU A 1 112 ? -0.813 13.456 15.266 1.00 29.28 112 GLU A CA 1
ATOM 850 C C . GLU A 1 112 ? -0.613 14.432 16.443 1.00 29.28 112 GLU A C 1
ATOM 852 O O . GLU A 1 112 ? -0.168 15.562 16.224 1.00 29.28 112 GLU A O 1
ATOM 857 N N . SER A 1 113 ? -0.936 13.938 17.652 1.00 27.92 113 SER A N 1
ATOM 858 C CA . SER A 1 113 ? -0.784 14.508 19.017 1.00 27.92 113 SER A CA 1
ATOM 859 C C . SER A 1 113 ? -1.994 15.290 19.578 1.00 27.92 113 SER A C 1
ATOM 861 O O . SER A 1 113 ? -2.470 16.220 18.939 1.00 27.92 113 SER A O 1
ATOM 863 N N . ASP A 1 114 ? -2.572 15.064 20.776 1.00 30.27 114 ASP A N 1
ATOM 864 C CA . ASP A 1 114 ? -2.302 14.231 21.981 1.00 30.27 114 ASP A CA 1
ATOM 865 C C . ASP A 1 114 ? -3.523 14.287 22.963 1.00 30.27 114 ASP A C 1
ATOM 867 O O . ASP A 1 114 ? -4.306 15.235 22.858 1.00 30.27 114 ASP A O 1
ATOM 871 N N . LYS A 1 115 ? -3.625 13.391 23.989 1.00 36.00 115 LYS A N 1
ATOM 872 C CA . LYS A 1 115 ? -3.703 13.675 25.477 1.00 36.00 115 LYS A CA 1
ATOM 873 C C . LYS A 1 115 ? -4.392 12.611 26.388 1.00 36.00 115 LYS A C 1
ATOM 875 O O . LYS A 1 115 ? -5.129 11.753 25.923 1.00 36.00 115 LYS A O 1
ATOM 880 N N . LEU A 1 116 ? -4.127 12.699 27.713 1.00 31.61 116 LEU A N 1
ATOM 881 C CA . LEU A 1 116 ? -4.270 11.686 28.797 1.00 31.61 116 LEU A CA 1
ATOM 882 C C . LEU A 1 116 ? -5.107 12.104 30.056 1.00 31.61 116 LEU A C 1
ATOM 884 O O . LEU A 1 116 ? -5.026 13.256 30.471 1.00 31.61 116 LEU A O 1
ATOM 888 N N . VAL A 1 117 ? -5.758 11.088 30.688 1.00 34.75 117 VAL A N 1
ATOM 889 C CA . VAL A 1 117 ? -5.864 10.655 32.138 1.00 34.75 117 VAL A CA 1
ATOM 890 C C . VAL A 1 117 ? -6.587 11.548 33.188 1.00 34.75 117 VAL A C 1
ATOM 892 O O . VAL A 1 117 ? -6.199 12.685 33.404 1.00 34.75 117 VAL A O 1
ATOM 895 N N . ALA A 1 118 ? -7.730 11.129 33.780 1.00 37.53 118 ALA A N 1
ATOM 896 C CA . ALA A 1 118 ? -8.011 10.257 34.974 1.00 37.53 118 ALA A CA 1
ATOM 897 C C . ALA A 1 118 ? -8.062 11.045 36.324 1.00 37.53 118 ALA A C 1
ATOM 899 O O . ALA A 1 118 ? -7.509 12.130 36.380 1.00 37.53 118 ALA A O 1
ATOM 900 N N . THR A 1 119 ? -8.679 10.687 37.473 1.00 39.56 119 THR A N 1
ATOM 901 C CA . THR A 1 119 ? -9.328 9.481 38.065 1.00 39.56 119 THR A CA 1
ATOM 902 C C . THR A 1 119 ? -10.053 9.852 39.405 1.00 39.56 119 THR A C 1
ATOM 904 O O . THR A 1 119 ? -9.583 10.768 40.066 1.00 39.56 119 THR A O 1
ATOM 907 N N . SER A 1 120 ? -11.088 9.071 39.820 1.00 37.97 120 SER A N 1
ATOM 908 C CA . SER A 1 120 ? -11.532 8.557 41.181 1.00 37.97 120 SER A CA 1
ATOM 909 C C . SER A 1 120 ? -11.733 9.453 42.453 1.00 37.97 120 SER A C 1
ATOM 911 O O . SER A 1 120 ? -11.032 10.441 42.583 1.00 37.97 120 SER A O 1
ATOM 913 N N . LYS A 1 121 ? -12.530 9.169 43.535 1.00 40.19 121 LYS A N 1
ATOM 914 C CA . LYS A 1 121 ? -13.597 8.192 43.993 1.00 40.19 121 LYS A CA 1
ATOM 915 C C . LYS A 1 121 ? -14.260 8.650 45.360 1.00 40.19 121 LYS A C 1
ATOM 917 O O . LYS A 1 121 ? -13.754 9.590 45.959 1.00 40.19 121 LYS A O 1
ATOM 922 N N . ILE A 1 122 ? -15.351 7.988 45.842 1.00 47.88 122 ILE A N 1
ATOM 923 C CA . ILE A 1 122 ? -16.367 8.384 46.900 1.00 47.88 122 ILE A CA 1
ATOM 924 C C . ILE A 1 122 ? -16.882 7.210 47.842 1.00 47.88 122 ILE A C 1
ATOM 926 O O . ILE A 1 122 ? -16.257 6.153 47.818 1.00 47.88 122 ILE A O 1
ATOM 930 N N . THR A 1 123 ? -17.952 7.386 48.682 1.00 46.28 123 THR A N 1
ATOM 931 C CA . THR A 1 123 ? -18.304 6.785 50.033 1.00 46.28 123 THR A CA 1
ATOM 932 C C . THR A 1 123 ? -19.370 5.611 50.099 1.00 46.28 123 THR A C 1
ATOM 934 O O . THR A 1 123 ? -19.740 5.067 49.068 1.00 46.28 123 THR A O 1
ATOM 937 N N . PRO A 1 124 ? -19.858 5.096 51.272 1.00 41.94 124 PRO A N 1
ATOM 938 C CA . PRO A 1 124 ? -20.663 3.843 51.393 1.00 41.94 124 PRO A CA 1
ATOM 939 C C . PRO A 1 124 ? -22.196 3.807 51.134 1.00 41.94 124 PRO A C 1
ATOM 941 O O . PRO A 1 124 ? -22.667 2.753 50.725 1.00 41.94 124 PRO A O 1
ATOM 944 N N . GLN A 1 125 ? -23.012 4.855 51.344 1.00 44.47 125 GLN A N 1
ATOM 945 C CA . GLN A 1 125 ? -24.390 4.891 50.771 1.00 44.47 125 GLN A CA 1
ATOM 946 C C . GLN A 1 125 ? -24.300 5.132 49.262 1.00 44.47 125 GLN A C 1
ATOM 948 O O . GLN A 1 125 ? -25.117 4.624 48.485 1.00 44.47 125 GLN A O 1
ATOM 953 N N . ASP A 1 126 ? -23.221 5.809 48.846 1.00 52.22 126 ASP A N 1
ATOM 954 C CA . ASP A 1 126 ? -22.802 5.752 47.462 1.00 52.22 126 ASP A CA 1
ATOM 955 C C . ASP A 1 126 ? -22.614 4.291 47.065 1.00 52.22 126 ASP A C 1
ATOM 957 O O . ASP A 1 126 ? -23.134 3.957 46.031 1.00 52.22 126 ASP A O 1
ATOM 961 N N . LYS A 1 127 ? -22.066 3.370 47.876 1.00 42.50 127 LYS A N 1
ATOM 962 C CA . LYS A 1 127 ? -21.887 1.943 47.504 1.00 42.50 127 LYS A CA 1
ATOM 963 C C . LYS A 1 127 ? -23.135 1.263 46.919 1.00 42.50 127 LYS A C 1
ATOM 965 O O . LYS A 1 127 ? -22.999 0.578 45.917 1.00 42.50 127 LYS A O 1
ATOM 970 N N . GLN A 1 128 ? -24.337 1.416 47.483 1.00 51.03 128 GLN A N 1
ATOM 971 C CA . GLN A 1 128 ? -25.543 0.760 46.933 1.00 51.03 128 GLN A CA 1
ATOM 972 C C . GLN A 1 128 ? -26.068 1.464 45.676 1.00 51.03 128 GLN A C 1
ATOM 974 O O . GLN A 1 128 ? -26.344 0.813 44.667 1.00 51.03 128 GLN A O 1
ATOM 979 N N . ASN A 1 129 ? -26.111 2.799 45.698 1.00 59.81 129 ASN A N 1
ATOM 980 C CA . ASN A 1 129 ? -26.358 3.596 44.497 1.00 59.81 129 ASN A CA 1
ATOM 981 C C . ASN A 1 129 ? -25.283 3.339 43.429 1.00 59.81 129 ASN A C 1
ATOM 983 O O . ASN A 1 129 ? -25.571 3.416 42.246 1.00 59.81 129 ASN A O 1
ATOM 987 N N . MET A 1 130 ? -24.065 2.987 43.835 1.00 59.31 130 MET A N 1
ATOM 988 C CA . MET A 1 130 ? -22.911 2.645 43.015 1.00 59.31 130 MET A CA 1
ATOM 989 C C . MET A 1 130 ? -23.061 1.249 42.443 1.00 59.31 130 MET A C 1
ATOM 991 O O . MET A 1 130 ? -22.606 1.069 41.330 1.00 59.31 130 MET A O 1
ATOM 995 N N . VAL A 1 131 ? -23.701 0.289 43.124 1.00 59.81 131 VAL A N 1
ATOM 996 C CA . VAL A 1 131 ? -24.012 -1.019 42.521 1.00 59.81 131 VAL A CA 1
ATOM 997 C C . VAL A 1 131 ? -25.023 -0.844 41.383 1.00 59.81 131 VAL A C 1
ATOM 999 O O . VAL A 1 131 ? -24.753 -1.257 40.261 1.00 59.81 131 VAL A O 1
ATOM 1002 N N . LYS A 1 132 ? -26.142 -0.143 41.608 1.00 65.56 132 LYS A N 1
ATOM 1003 C CA . LYS A 1 132 ? -27.097 0.132 40.515 1.00 65.56 132 LYS A CA 1
ATOM 1004 C C . LYS A 1 132 ? -26.469 0.960 39.401 1.00 65.56 132 LYS A C 1
ATOM 1006 O O . LYS A 1 132 ? -26.576 0.635 38.226 1.00 65.56 132 LYS A O 1
ATOM 1011 N N . ARG A 1 133 ? -25.728 2.000 39.776 1.00 69.94 133 ARG A N 1
ATOM 1012 C CA . ARG A 1 133 ? -25.046 2.877 38.829 1.00 69.94 133 ARG A CA 1
ATOM 1013 C C . ARG A 1 133 ? -23.926 2.176 38.067 1.00 69.94 133 ARG A C 1
ATOM 1015 O O . ARG A 1 133 ? -23.754 2.486 36.897 1.00 69.94 133 ARG A O 1
ATOM 1022 N N . VAL A 1 134 ? -23.184 1.248 38.676 1.00 72.69 134 VAL A N 1
ATOM 1023 C CA . VAL A 1 134 ? -22.165 0.453 37.971 1.00 72.69 134 VAL A CA 1
ATOM 1024 C C . VAL A 1 134 ? -22.821 -0.588 37.062 1.00 72.69 134 VAL A C 1
ATOM 1026 O O . VAL A 1 134 ? -22.298 -0.837 35.981 1.00 72.69 134 VAL A O 1
ATOM 1029 N N . GLY A 1 135 ? -24.013 -1.083 37.413 1.00 72.06 135 GLY A N 1
ATOM 1030 C CA . GLY A 1 135 ? -24.883 -1.841 36.507 1.00 72.06 135 GLY A CA 1
ATOM 1031 C C . GLY A 1 135 ? -25.279 -1.028 35.270 1.00 72.06 135 GLY A C 1
ATOM 1032 O O . GLY A 1 135 ? -24.997 -1.443 34.148 1.00 72.06 135 GLY A O 1
ATOM 1033 N N . THR A 1 136 ? -25.824 0.182 35.452 1.00 78.44 136 THR A N 1
ATOM 1034 C CA . THR A 1 136 ? -26.135 1.108 34.343 1.00 78.44 136 THR A CA 1
ATOM 1035 C C . THR A 1 136 ? -24.896 1.447 33.510 1.00 78.44 136 THR A C 1
ATOM 1037 O O . THR A 1 136 ? -24.966 1.475 32.285 1.00 78.44 136 THR A O 1
ATOM 1040 N N . MET A 1 137 ? -23.740 1.659 34.148 1.00 82.56 137 MET A N 1
ATOM 1041 C CA . MET A 1 137 ? -22.467 1.886 33.453 1.00 82.56 137 MET A CA 1
ATOM 1042 C C . MET A 1 137 ? -22.014 0.663 32.649 1.00 82.56 137 MET A C 1
ATOM 1044 O O . MET A 1 137 ? -21.480 0.836 31.559 1.00 82.56 137 MET A O 1
ATOM 1048 N N . SER A 1 138 ? -22.219 -0.554 33.157 1.00 76.94 138 SER A N 1
ATOM 1049 C CA . SER A 1 138 ? -21.879 -1.796 32.454 1.00 76.94 138 SER A CA 1
ATOM 1050 C C . SER A 1 138 ? -22.764 -2.004 31.224 1.00 76.94 138 SER A C 1
ATOM 1052 O O . SER A 1 138 ? -22.246 -2.311 30.152 1.00 76.94 138 SER A O 1
ATOM 1054 N N . TYR A 1 139 ? -24.071 -1.740 31.332 1.00 83.31 139 TYR A N 1
ATOM 1055 C CA . TYR A 1 139 ? -24.971 -1.742 30.174 1.00 83.31 139 TYR A CA 1
ATOM 1056 C C . TYR A 1 139 ? -24.603 -0.669 29.150 1.00 83.31 139 TYR A C 1
ATOM 1058 O O . TYR A 1 139 ? -24.550 -0.965 27.959 1.00 83.31 139 TYR A O 1
ATOM 1066 N N . ALA A 1 140 ? -24.285 0.549 29.598 1.00 82.00 140 ALA A N 1
ATOM 1067 C CA . ALA A 1 140 ? -23.810 1.609 28.714 1.00 82.00 140 ALA A CA 1
ATOM 1068 C C . ALA A 1 140 ? -22.505 1.211 28.003 1.00 82.00 140 ALA A C 1
ATOM 1070 O O . ALA A 1 140 ? -22.396 1.370 26.793 1.00 82.00 140 ALA A O 1
ATOM 1071 N N . LEU A 1 141 ? -21.544 0.621 28.726 1.00 75.31 141 LEU A N 1
ATOM 1072 C CA . LEU A 1 141 ? -20.302 0.103 28.150 1.00 75.31 141 LEU A CA 1
ATOM 1073 C C . LEU A 1 141 ? -20.573 -1.003 27.125 1.00 75.31 141 LEU A C 1
ATOM 1075 O O . LEU A 1 141 ? -19.950 -1.023 26.070 1.00 75.31 141 LEU A O 1
ATOM 1079 N N . GLN A 1 142 ? -21.502 -1.916 27.408 1.00 82.88 142 GLN A N 1
ATOM 1080 C CA . GLN A 1 142 ? -21.861 -2.987 26.482 1.00 82.88 142 GLN A CA 1
ATOM 1081 C C . GLN A 1 142 ? -22.549 -2.444 25.223 1.00 82.88 142 GLN A C 1
ATOM 1083 O O . GLN A 1 142 ? -22.228 -2.884 24.120 1.00 82.88 142 GLN A O 1
ATOM 1088 N N . ALA A 1 143 ? -23.453 -1.473 25.370 1.00 85.12 143 ALA A N 1
ATOM 1089 C CA . ALA A 1 143 ? -24.094 -0.797 24.247 1.00 85.12 143 ALA A CA 1
ATOM 1090 C C . ALA A 1 143 ? -23.060 -0.076 23.364 1.00 85.12 143 ALA A C 1
ATOM 1092 O O . ALA A 1 143 ? -23.053 -0.276 22.149 1.00 85.12 143 ALA A O 1
ATOM 1093 N N . GLU A 1 144 ? -22.134 0.670 23.973 1.00 86.81 144 GLU A N 1
ATOM 1094 C CA . GLU A 1 144 ? -21.026 1.322 23.266 1.00 86.81 144 GLU A CA 1
ATOM 1095 C C . GLU A 1 144 ? -20.110 0.310 22.574 1.00 86.81 144 GLU A C 1
ATOM 1097 O O . GLU A 1 144 ? -19.756 0.492 21.415 1.00 86.81 144 GLU A O 1
ATOM 1102 N N . MET A 1 145 ? -19.768 -0.806 23.226 1.00 88.06 145 MET A N 1
ATOM 1103 C CA . MET A 1 145 ? -18.938 -1.845 22.608 1.00 88.06 145 MET A CA 1
ATOM 1104 C C . MET A 1 145 ? -19.640 -2.540 21.441 1.00 88.06 145 MET A C 1
ATOM 1106 O O . MET A 1 145 ? -18.999 -2.836 20.434 1.00 88.06 145 MET A O 1
ATOM 1110 N N . ASN A 1 146 ? -20.952 -2.759 21.523 1.00 85.12 146 ASN A N 1
ATOM 1111 C CA . ASN A 1 146 ? -21.732 -3.287 20.404 1.00 85.12 146 ASN A CA 1
ATOM 1112 C C . ASN A 1 146 ? -21.756 -2.305 19.223 1.00 85.12 146 ASN A C 1
ATOM 1114 O O . ASN A 1 146 ? -21.578 -2.718 18.071 1.00 85.12 146 ASN A O 1
ATOM 1118 N N . HIS A 1 147 ? -21.925 -1.009 19.502 1.00 82.88 147 HIS A N 1
ATOM 1119 C CA . HIS A 1 147 ? -21.840 0.040 18.488 1.00 82.88 147 HIS A CA 1
ATOM 1120 C C . HIS A 1 147 ? -20.438 0.089 17.859 1.00 82.88 147 HIS A C 1
ATOM 1122 O O . HIS A 1 147 ? -20.299 -0.001 16.637 1.00 82.88 147 HIS A O 1
ATOM 1128 N N . PHE A 1 148 ? -19.396 0.108 18.693 1.00 85.00 148 PHE A N 1
ATOM 1129 C CA . PHE A 1 148 ? -17.997 0.063 18.281 1.00 85.00 148 PHE A CA 1
ATOM 1130 C C . PHE A 1 148 ? -17.698 -1.147 17.392 1.00 85.00 148 PHE A C 1
ATOM 1132 O O . PHE A 1 148 ? -17.096 -0.996 16.334 1.00 85.00 148 PHE A O 1
ATOM 1139 N N . HIS A 1 149 ? -18.125 -2.351 17.779 1.00 82.75 149 HIS A N 1
ATOM 1140 C CA . HIS A 1 149 ? -17.884 -3.554 16.988 1.00 82.75 149 HIS A CA 1
ATOM 1141 C C . HIS A 1 149 ? -18.585 -3.512 15.631 1.00 82.75 149 HIS A C 1
ATOM 1143 O O . HIS A 1 149 ? -17.973 -3.912 14.641 1.00 82.75 149 HIS A O 1
ATOM 1149 N N . SER A 1 150 ? -19.820 -3.010 15.581 1.00 87.12 150 SER A N 1
ATOM 1150 C CA . SER A 1 150 ? -20.582 -2.880 14.335 1.00 87.12 150 SER A CA 1
ATOM 1151 C C . SER A 1 150 ? -19.875 -1.945 13.350 1.00 87.12 150 SER A C 1
ATOM 1153 O O . SER A 1 150 ? -19.635 -2.333 12.206 1.00 87.12 150 SER A O 1
ATOM 1155 N N . ASN A 1 151 ? -19.450 -0.766 13.819 1.00 77.94 151 ASN A N 1
ATOM 1156 C CA . ASN A 1 151 ? -18.693 0.187 13.003 1.00 77.94 151 ASN A CA 1
ATOM 1157 C C . ASN A 1 151 ? -17.331 -0.386 12.599 1.00 77.94 151 ASN A C 1
ATOM 1159 O O . ASN A 1 151 ? -17.006 -0.420 11.420 1.00 77.94 151 ASN A O 1
ATOM 1163 N N . ARG A 1 152 ? -16.573 -0.952 13.549 1.00 84.50 152 ARG A N 1
ATOM 1164 C CA . ARG A 1 152 ? -15.251 -1.543 13.289 1.00 84.50 152 ARG A CA 1
ATOM 1165 C C . ARG A 1 152 ? -15.299 -2.594 12.181 1.00 84.50 152 ARG A C 1
ATOM 1167 O O . ARG A 1 152 ? -14.425 -2.607 11.323 1.00 84.50 152 ARG A O 1
ATOM 1174 N N . ILE A 1 153 ? -16.285 -3.494 12.201 1.00 83.12 153 ILE A N 1
ATOM 1175 C CA . ILE A 1 153 ? -16.425 -4.525 11.161 1.00 83.12 153 ILE A CA 1
ATOM 1176 C C . ILE A 1 153 ? -16.649 -3.872 9.795 1.00 83.12 153 ILE A C 1
ATOM 1178 O O . ILE A 1 153 ? -16.005 -4.260 8.821 1.00 83.12 153 ILE A O 1
ATOM 1182 N N . TYR A 1 154 ? -17.534 -2.878 9.728 1.00 86.31 154 TYR A N 1
ATOM 1183 C CA . TYR A 1 154 ? -17.828 -2.156 8.497 1.00 86.31 154 TYR A CA 1
ATOM 1184 C C . TYR A 1 154 ? -16.610 -1.376 7.973 1.00 86.31 154 TYR A C 1
ATOM 1186 O O . TYR A 1 154 ? -16.243 -1.525 6.804 1.00 86.31 154 TYR A O 1
ATOM 1194 N N . ASP A 1 155 ? -15.949 -0.604 8.835 1.00 72.94 155 ASP A N 1
ATOM 1195 C CA . ASP A 1 155 ? -14.837 0.278 8.478 1.00 72.94 155 ASP A CA 1
ATOM 1196 C C . ASP A 1 155 ? -13.618 -0.519 8.004 1.00 72.94 155 ASP A C 1
ATOM 1198 O O . ASP A 1 155 ? -13.093 -0.255 6.921 1.00 72.94 155 ASP A O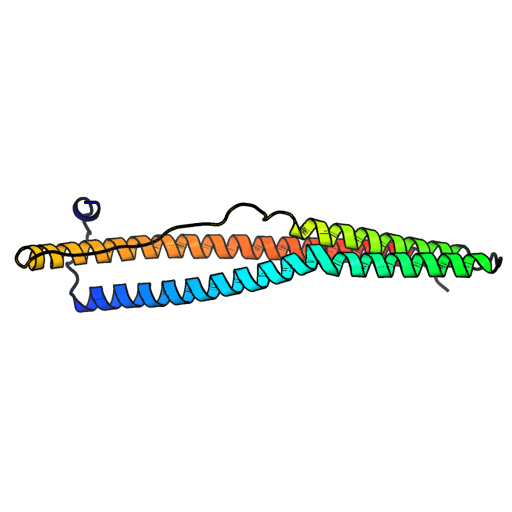 1
ATOM 1202 N N . TYR A 1 156 ? -13.206 -1.549 8.758 1.00 78.00 156 TYR A N 1
ATOM 1203 C CA . TYR A 1 156 ? -12.059 -2.379 8.376 1.00 78.00 156 TYR A CA 1
ATOM 1204 C C . TYR A 1 156 ? -12.328 -3.181 7.101 1.00 78.00 156 TYR A C 1
ATOM 1206 O O . TYR A 1 156 ? -11.443 -3.288 6.255 1.00 78.00 156 TYR A O 1
ATOM 1214 N N . ASN A 1 157 ? -13.545 -3.706 6.919 1.00 79.25 157 ASN A N 1
ATOM 1215 C CA . ASN A 1 157 ? -13.911 -4.368 5.668 1.00 79.25 157 ASN A CA 1
ATOM 1216 C C . ASN A 1 157 ? -13.832 -3.393 4.484 1.00 79.25 157 ASN A C 1
ATOM 1218 O O . ASN A 1 157 ? -13.289 -3.732 3.436 1.00 79.25 157 ASN A O 1
ATOM 1222 N N . SER A 1 158 ? -14.329 -2.168 4.659 1.00 85.88 158 SER A N 1
ATOM 1223 C CA . SER A 1 158 ? -14.345 -1.155 3.601 1.00 85.88 158 SER A CA 1
ATOM 1224 C C . SER A 1 158 ? -12.936 -0.690 3.225 1.00 85.88 158 SER A C 1
ATOM 1226 O O . SER A 1 158 ? -12.581 -0.715 2.047 1.00 85.88 158 SER A O 1
ATOM 1228 N N . VAL A 1 159 ? -12.103 -0.319 4.205 1.00 79.88 159 VAL A N 1
ATOM 1229 C CA . VAL A 1 159 ? -10.758 0.219 3.937 1.00 79.88 159 VAL A CA 1
ATOM 1230 C C . VAL A 1 159 ? -9.798 -0.844 3.401 1.00 79.88 159 VAL A C 1
ATOM 1232 O O . VAL A 1 159 ? -9.025 -0.554 2.491 1.00 79.88 159 VAL A O 1
ATOM 1235 N N . ILE A 1 160 ? -9.870 -2.090 3.890 1.00 84.06 160 ILE A N 1
ATOM 1236 C CA . ILE A 1 160 ? -9.010 -3.177 3.395 1.00 84.06 160 ILE A CA 1
ATOM 1237 C C . ILE A 1 160 ? -9.399 -3.549 1.961 1.00 84.06 160 ILE A C 1
ATOM 1239 O O . ILE A 1 160 ? -8.518 -3.759 1.128 1.00 84.06 160 ILE A O 1
ATOM 1243 N N . ARG A 1 161 ? -10.699 -3.590 1.640 1.00 83.69 161 ARG A N 1
ATOM 1244 C CA . ARG A 1 161 ? -11.155 -3.813 0.261 1.00 83.69 161 ARG A CA 1
ATOM 1245 C C . ARG A 1 161 ? -10.674 -2.714 -0.674 1.00 83.69 161 ARG A C 1
ATOM 1247 O O . ARG A 1 161 ? -10.075 -3.034 -1.694 1.00 83.69 161 ARG A O 1
ATOM 1254 N N . LEU A 1 162 ? -10.861 -1.451 -0.290 1.00 81.94 162 LEU A N 1
ATOM 1255 C CA . LEU A 1 162 ? -10.374 -0.310 -1.063 1.00 81.94 162 LEU A CA 1
ATOM 1256 C C . LEU A 1 162 ? -8.858 -0.394 -1.285 1.00 81.94 162 LEU A C 1
ATOM 1258 O O . LEU A 1 162 ? -8.389 -0.224 -2.407 1.00 81.94 162 LEU A O 1
ATOM 1262 N N . TYR A 1 163 ? -8.089 -0.705 -0.239 1.00 83.31 163 TYR A N 1
ATOM 1263 C CA . TYR A 1 163 ? -6.643 -0.881 -0.350 1.00 83.31 163 TYR A CA 1
ATOM 1264 C C . TYR A 1 163 ? -6.276 -1.959 -1.380 1.00 83.31 163 TYR A C 1
ATOM 1266 O O . TYR A 1 163 ? -5.450 -1.709 -2.257 1.00 83.31 163 TYR A O 1
ATOM 1274 N N . LEU A 1 164 ? -6.908 -3.135 -1.314 1.00 86.69 164 LEU A N 1
ATOM 1275 C CA . LEU A 1 164 ? -6.647 -4.229 -2.251 1.00 86.69 164 LEU A CA 1
ATOM 1276 C C . LEU A 1 164 ? -7.064 -3.877 -3.685 1.00 86.69 164 LEU A C 1
ATOM 1278 O O . LEU A 1 164 ? -6.304 -4.140 -4.613 1.00 86.69 164 LEU A O 1
ATOM 1282 N N . GLU A 1 165 ? -8.222 -3.241 -3.873 1.00 89.31 165 GLU A N 1
ATOM 1283 C CA . GLU A 1 165 ? -8.685 -2.753 -5.179 1.00 89.31 165 GLU A CA 1
ATOM 1284 C C . GLU A 1 165 ? -7.673 -1.768 -5.787 1.00 89.31 165 GLU A C 1
ATOM 1286 O O . GLU A 1 165 ? -7.309 -1.888 -6.959 1.00 89.31 165 GLU A O 1
ATOM 1291 N N . GLN A 1 166 ? -7.134 -0.849 -4.980 1.00 85.50 166 GLN A N 1
ATOM 1292 C CA . GLN A 1 166 ? -6.122 0.094 -5.447 1.00 85.50 166 GLN A CA 1
ATOM 1293 C C . GLN A 1 166 ? -4.763 -0.560 -5.712 1.00 85.50 166 GLN A C 1
ATOM 1295 O O . GLN A 1 166 ? -4.090 -0.172 -6.667 1.00 85.50 166 GLN A O 1
ATOM 1300 N N . GLN A 1 167 ? -4.361 -1.560 -4.922 1.00 87.19 167 GLN A N 1
ATOM 1301 C CA . GLN A 1 167 ? -3.150 -2.345 -5.187 1.00 87.19 167 GLN A CA 1
ATOM 1302 C C . GLN A 1 167 ? -3.261 -3.110 -6.512 1.00 87.19 167 GLN A C 1
ATOM 1304 O O . GLN A 1 167 ? -2.312 -3.098 -7.294 1.00 87.19 167 GLN A O 1
ATOM 1309 N N . VAL A 1 168 ? -4.412 -3.728 -6.802 1.00 90.94 168 VAL A N 1
ATOM 1310 C CA . VAL A 1 168 ? -4.650 -4.420 -8.081 1.00 90.94 168 VAL A CA 1
ATOM 1311 C C . VAL A 1 168 ? -4.477 -3.452 -9.249 1.00 90.94 168 VAL A C 1
ATOM 1313 O O . VAL A 1 168 ? -3.632 -3.692 -10.111 1.00 90.94 168 VAL A O 1
ATOM 1316 N N . GLN A 1 169 ? -5.185 -2.319 -9.230 1.00 90.31 169 GLN A N 1
ATOM 1317 C CA . GLN A 1 169 ? -5.088 -1.307 -10.290 1.00 90.31 169 GLN A CA 1
ATOM 1318 C C . GLN A 1 169 ? -3.655 -0.788 -10.473 1.00 90.31 169 GLN A C 1
ATOM 1320 O O . GLN A 1 169 ? -3.197 -0.577 -11.599 1.00 90.31 169 GLN A O 1
ATOM 1325 N N . PHE A 1 170 ? -2.927 -0.598 -9.370 1.00 87.31 170 PHE A N 1
ATOM 1326 C CA . PHE A 1 170 ? -1.536 -0.160 -9.394 1.00 87.31 170 PHE A CA 1
ATOM 1327 C C . PHE A 1 170 ? -0.633 -1.157 -10.134 1.00 87.31 170 PHE A C 1
ATOM 1329 O O . PHE A 1 170 ? 0.072 -0.775 -11.072 1.00 87.31 170 PHE A O 1
ATOM 1336 N N . TYR A 1 171 ? -0.680 -2.440 -9.768 1.00 90.12 171 TYR A N 1
ATOM 1337 C CA . TYR A 1 171 ? 0.148 -3.457 -10.421 1.00 90.12 171 TYR A CA 1
ATOM 1338 C C . TYR A 1 171 ? -0.288 -3.740 -11.862 1.00 90.12 171 TYR A C 1
ATOM 1340 O O . TYR A 1 171 ? 0.572 -3.973 -12.711 1.00 90.12 171 TYR A O 1
ATOM 1348 N N . GLU A 1 172 ? -1.583 -3.665 -12.175 1.00 94.88 172 GLU A N 1
ATOM 1349 C CA . GLU A 1 172 ? -2.080 -3.759 -13.553 1.00 94.88 172 GLU A CA 1
ATOM 1350 C C . GLU A 1 172 ? -1.547 -2.620 -14.427 1.00 94.88 172 GLU A C 1
ATOM 1352 O O . GLU A 1 172 ? -1.093 -2.866 -15.546 1.00 94.88 172 GLU A O 1
ATOM 1357 N N . THR A 1 173 ? -1.518 -1.395 -13.896 1.00 92.25 173 THR A N 1
ATOM 1358 C CA . THR A 1 173 ? -0.961 -0.224 -14.589 1.00 92.25 173 THR A CA 1
ATOM 1359 C C . THR A 1 173 ? 0.530 -0.405 -14.876 1.00 92.25 173 THR A C 1
ATOM 1361 O O . THR A 1 173 ? 0.985 -0.140 -15.991 1.00 92.25 173 THR A O 1
ATOM 1364 N N . ILE A 1 174 ? 1.301 -0.894 -13.897 1.00 91.06 174 ILE A N 1
ATOM 1365 C CA . ILE A 1 174 ? 2.727 -1.202 -14.088 1.00 91.06 174 ILE A CA 1
ATOM 1366 C C . ILE A 1 174 ? 2.904 -2.296 -15.143 1.00 91.06 174 ILE A C 1
ATOM 1368 O O . ILE A 1 174 ? 3.721 -2.148 -16.052 1.00 91.06 174 ILE A O 1
ATOM 1372 N N . ALA A 1 175 ? 2.139 -3.385 -15.043 1.00 93.81 175 ALA A N 1
ATOM 1373 C CA . ALA A 1 175 ? 2.216 -4.491 -15.987 1.00 93.81 175 ALA A CA 1
ATOM 1374 C C . ALA A 1 175 ? 1.917 -4.025 -17.416 1.00 93.81 175 ALA A C 1
ATOM 1376 O O . ALA A 1 175 ? 2.618 -4.417 -18.345 1.00 93.81 175 ALA A O 1
ATOM 1377 N N . GLU A 1 176 ? 0.924 -3.157 -17.596 1.00 95.44 176 GLU A N 1
ATOM 1378 C CA . GLU A 1 176 ? 0.570 -2.617 -18.904 1.00 95.44 176 GLU A CA 1
ATOM 1379 C C . GLU A 1 176 ? 1.675 -1.734 -19.494 1.00 95.44 176 GLU A C 1
ATOM 1381 O O . GLU A 1 176 ? 2.054 -1.915 -20.652 1.00 95.44 176 GLU A O 1
ATOM 1386 N N . LYS A 1 177 ? 2.290 -0.864 -18.686 1.00 92.50 177 LYS A N 1
ATOM 1387 C CA . LYS A 1 177 ? 3.469 -0.090 -19.105 1.00 92.50 177 LYS A CA 1
ATOM 1388 C C . LYS A 1 177 ? 4.621 -0.993 -19.556 1.00 92.50 177 LYS A C 1
ATOM 1390 O O . LYS A 1 177 ? 5.218 -0.761 -20.606 1.00 92.50 177 LYS A O 1
ATOM 1395 N N . LEU A 1 178 ? 4.899 -2.059 -18.804 1.00 93.25 178 LEU A N 1
ATOM 1396 C CA . LEU A 1 178 ? 5.927 -3.036 -19.167 1.00 93.25 178 LEU A CA 1
ATOM 1397 C C . LEU A 1 178 ? 5.581 -3.794 -20.458 1.00 93.25 178 LEU A C 1
ATOM 1399 O O . LEU A 1 178 ? 6.467 -4.001 -21.285 1.00 93.25 178 LEU A O 1
ATOM 1403 N N . ARG A 1 179 ? 4.311 -4.167 -20.675 1.00 94.94 179 ARG A N 1
ATOM 1404 C CA . ARG A 1 179 ? 3.863 -4.798 -21.932 1.00 94.94 179 ARG A CA 1
ATOM 1405 C C . ARG A 1 179 ? 4.049 -3.876 -23.131 1.00 94.94 179 ARG A C 1
ATOM 1407 O O . ARG A 1 179 ? 4.519 -4.334 -24.169 1.00 94.94 179 ARG A O 1
ATOM 1414 N N . GLN A 1 180 ? 3.730 -2.591 -22.989 1.00 93.06 180 GLN A N 1
ATOM 1415 C CA . GLN A 1 180 ? 3.921 -1.602 -24.054 1.00 93.06 180 GLN A CA 1
ATOM 1416 C C . GLN A 1 180 ? 5.398 -1.431 -24.411 1.00 93.06 180 GLN A C 1
ATOM 1418 O O . GLN A 1 180 ? 5.730 -1.373 -25.593 1.00 93.06 180 GLN A O 1
ATOM 1423 N N . ALA A 1 181 ? 6.287 -1.398 -23.414 1.00 90.94 181 ALA A N 1
ATOM 1424 C CA . ALA A 1 181 ? 7.728 -1.366 -23.650 1.00 90.94 181 ALA A CA 1
ATOM 1425 C C . ALA A 1 181 ? 8.226 -2.651 -24.331 1.00 90.94 181 ALA A C 1
ATOM 1427 O O . ALA A 1 181 ? 8.974 -2.581 -25.304 1.00 90.94 181 ALA A O 1
ATOM 1428 N N . LEU A 1 182 ? 7.772 -3.819 -23.864 1.00 92.31 182 LEU A N 1
ATOM 1429 C CA . LEU A 1 182 ? 8.126 -5.118 -24.439 1.00 92.31 182 LEU A CA 1
ATOM 1430 C C . LEU A 1 182 ? 7.700 -5.231 -25.909 1.00 92.31 182 LEU A C 1
ATOM 1432 O O . LEU A 1 182 ? 8.481 -5.694 -26.734 1.00 92.31 182 LEU A O 1
ATOM 1436 N N . GLY A 1 183 ? 6.499 -4.761 -26.253 1.00 91.62 183 GLY A N 1
ATOM 1437 C CA . GLY A 1 183 ? 5.976 -4.790 -27.621 1.00 91.62 183 GLY A CA 1
ATOM 1438 C C . GLY A 1 183 ? 6.763 -3.945 -28.631 1.00 91.62 183 GLY A C 1
ATOM 1439 O O . GLY A 1 183 ? 6.518 -4.067 -29.827 1.00 91.62 183 GLY A O 1
ATOM 1440 N N . ARG A 1 184 ? 7.702 -3.100 -28.179 1.00 91.81 184 ARG A N 1
ATOM 1441 C CA . ARG A 1 184 ? 8.597 -2.327 -29.056 1.00 91.81 184 ARG A CA 1
ATOM 1442 C C . ARG A 1 184 ? 9.851 -3.088 -29.474 1.00 91.81 184 ARG A C 1
ATOM 1444 O O . ARG A 1 184 ? 10.540 -2.630 -30.380 1.00 91.81 184 ARG A O 1
ATOM 1451 N N . PHE A 1 185 ? 10.174 -4.205 -28.822 1.00 92.25 185 PHE A N 1
ATOM 1452 C CA . PHE A 1 185 ? 11.338 -4.996 -29.206 1.00 92.25 185 PHE A CA 1
ATOM 1453 C C . PHE A 1 185 ? 11.067 -5.743 -30.520 1.00 92.25 185 PHE A C 1
ATOM 1455 O O . PHE A 1 185 ? 9.994 -6.335 -30.671 1.00 92.25 185 PHE A O 1
ATOM 1462 N N . PRO A 1 186 ? 12.021 -5.743 -31.469 1.00 83.19 186 PRO A N 1
ATOM 1463 C CA . PRO A 1 186 ? 11.864 -6.473 -32.719 1.00 83.19 186 PRO A CA 1
ATOM 1464 C C . PRO A 1 186 ? 11.779 -7.981 -32.451 1.00 83.19 186 PRO A C 1
ATOM 1466 O O . PRO A 1 186 ? 12.529 -8.523 -31.637 1.00 83.19 186 PRO A O 1
ATOM 1469 N N . VAL A 1 187 ? 10.872 -8.666 -33.152 1.00 82.00 187 VAL A N 1
ATOM 1470 C CA . VAL A 1 187 ? 10.829 -10.134 -33.171 1.00 82.00 187 VAL A CA 1
ATOM 1471 C C . VAL A 1 187 ? 11.958 -10.609 -34.083 1.00 82.00 187 VAL A C 1
ATOM 1473 O O . VAL A 1 187 ? 11.984 -10.239 -35.256 1.00 82.00 187 VAL A O 1
ATOM 1476 N N . MET A 1 188 ? 12.902 -11.369 -33.526 1.00 69.00 188 MET A N 1
ATOM 1477 C CA . MET A 1 188 ? 14.049 -11.933 -34.251 1.00 69.00 188 MET A CA 1
ATOM 1478 C C . MET A 1 188 ? 13.726 -13.284 -34.881 1.00 69.00 188 MET A C 1
ATOM 1480 O O . MET A 1 188 ? 12.985 -14.065 -34.241 1.00 69.00 188 MET A O 1
#

Radius of gyration: 30.08 Å; chains: 1; bounding box: 63×27×90 Å

pLDDT: mean 79.33, std 16.35, range [27.92, 96.0]

Secondary structure (DSSP, 8-state):
-GGGG---SSPPPPHHHHHHHHHHHHHHHHHHHHHHHHHHHHHHHHHHHHHTHHHHHHHHHHHHHHHHHHHHHTT--GGGHHHHHHHHHHHHHHHHHHHHHHHTTGGG---------------HHHHHHHHHHHHHHHHHHHHHHHHHHHHHHHHHHHHHHHHHHHHHHHHHHHHHHHHHHHTTSPP-

Sequence (188 aa):
MIFSTMEPEAPDLDLLEIEQKCDAVGKFTRAMDDGVKELLTVGQEHWKRCTGPLPKEYQKIGKALQSLATVFSSSGYQGETDLNAAITEAGKTYEEIAGLVAEQGAIEKVKESDKLVATSKITPQDKQNMVKRVGTMSYALQAEMNHFHSNRIYDYNSVIRLYLEQQVQFYETIAEKLRQALGRFPVM

InterPro domains:
  IPR019497 Sorting nexin protein, WASP-binding domain [PF10456] (1-104)
  IPR027267 AH/BAR domain superfamily [G3DSA:1.20.1270.60] (28-104)
  IPR027267 AH/BAR domain superfamily [G3DSA:1.20.1270.60] (105-187)
  IPR027267 AH/BAR domain superfamily [SSF103657] (12-185)

Organism: Leptonychotes weddellii (NCBI:txid9713)